Protein AF-A0A0F7ZW94-F1 (afdb_monomer_lite)

Foldseek 3Di:
DDPCDPVNVVVVVLVVVLVVVVVCCVVPPDPLQVVVPDDSDPDDPPVCVPPPVVVVVLVVCQSVVNDLFLVNCVVVVPPPRPQADPQRHGGHSCCQVVRPPNDPCVVPDDDDDVPDDPPDPDDPLDDQAPADDPLLLQLQLQLVSLVVVVVDPDLAAEREGQDPLSLVLLVPDPDPKPNVSSVSSVVSQVVSPHYHYYYDHPPPPPVVRVVSVVSSVVSNPDPDDPDNDHMPVSVVVVVVVVVQVVVQVVCVVPPDPLLVLLPAHDDPDDDPCVVPPDPVLSVLLVCLSVVCDLFLVNCVVVVPPPHDQAWPQRHGGHSLCLQVRPPADPVLHDDCPPHVSNSSSPCSHVVVVSVSSSCVVRVCCPPTGDIDDD

InterPro domains:
  IPR002156 Ribonuclease H domain [PS50879] (90-221)
  IPR012337 Ribonuclease H-like superfamily [SSF53098] (122-226)
  IPR036397 Ribonuclease H superfamily [G3DSA:3.30.420.10] (98-219)

Sequence (374 aa):
MNITTLAYLRRKAKADAASRFEAWWQAEMPDSYCALKLTTTTKCPKELVGVPRERLHHLLAARSRHGDFAQYHERFNYQDALLNCSCGRRKAPDHIFSCRKTDPDRSMGLSSSWWKRQTSLRRSALAVITHGEVYDGEIIGALEGLKEALKLPAERIHVCLDNTSAARAIMGDSGSSSQHEAMTFVALAREHGDTHVRWVPGHADIPGNDRADELAKAGATLPDPTMDITTLAYLRRKAKADAASRFEAWWQAEMPDSYRALKLTTTTKCPKELVGVPRERLHHLLAARSRHGDFAQYHERFNYQDALLNCSCGRRKAPDHIFSCRKTDPVRRVKLIPSAGQAINSAIGPKYETFLKLVEETNFFEKICPRRQA

Structure (mmCIF, N/CA/C/O backbone):
data_AF-A0A0F7ZW94-F1
#
_entry.id   AF-A0A0F7ZW94-F1
#
loop_
_atom_site.group_PDB
_atom_site.id
_atom_site.type_symbol
_atom_site.label_atom_id
_atom_site.label_alt_id
_atom_site.label_comp_id
_atom_site.label_asym_id
_atom_site.label_entity_id
_atom_site.label_seq_id
_atom_site.pdbx_PDB_ins_code
_atom_site.Cartn_x
_atom_site.Cartn_y
_atom_site.Cartn_z
_atom_site.occupancy
_atom_site.B_iso_or_equiv
_atom_site.auth_seq_id
_atom_site.auth_comp_id
_atom_site.auth_asym_id
_atom_site.auth_atom_id
_atom_site.pdbx_PDB_model_num
ATOM 1 N N . MET A 1 1 ? 8.700 20.684 -33.355 1.00 34.03 1 MET A N 1
ATOM 2 C CA . MET A 1 1 ? 7.823 19.733 -32.633 1.00 34.03 1 MET A CA 1
ATOM 3 C C . MET A 1 1 ? 7.574 20.277 -31.234 1.00 34.03 1 MET A C 1
ATOM 5 O O . MET A 1 1 ? 8.529 20.432 -30.485 1.00 34.03 1 MET A O 1
ATOM 9 N N . ASN A 1 2 ? 6.330 20.646 -30.915 1.00 33.41 2 ASN A N 1
ATOM 10 C CA . ASN A 1 2 ? 5.970 21.244 -29.626 1.00 33.41 2 ASN A CA 1
ATOM 11 C C . ASN A 1 2 ? 6.097 20.201 -28.510 1.00 33.41 2 ASN A C 1
ATOM 13 O O . ASN A 1 2 ? 5.287 19.282 -28.422 1.00 33.41 2 ASN A O 1
ATOM 17 N N . ILE A 1 3 ? 7.125 20.336 -27.668 1.00 33.12 3 ILE A N 1
ATOM 18 C CA . ILE A 1 3 ? 7.324 19.495 -26.485 1.00 33.12 3 ILE A CA 1
ATOM 19 C C . ILE A 1 3 ? 6.194 19.822 -25.501 1.00 33.12 3 ILE A C 1
ATOM 21 O O . ILE A 1 3 ? 6.268 20.780 -24.732 1.00 33.12 3 ILE A O 1
ATOM 25 N N . THR A 1 4 ? 5.110 19.048 -25.541 1.00 44.91 4 THR A N 1
ATOM 26 C CA . THR A 1 4 ? 4.019 19.158 -24.571 1.00 44.91 4 THR A CA 1
ATOM 27 C C . THR A 1 4 ? 4.532 18.746 -23.200 1.00 44.91 4 THR A C 1
ATOM 29 O O . THR A 1 4 ? 4.809 17.578 -22.933 1.00 44.91 4 THR A O 1
ATOM 32 N N . THR A 1 5 ? 4.693 19.736 -22.328 1.00 53.56 5 THR A N 1
ATOM 33 C CA . THR A 1 5 ? 5.212 19.554 -20.974 1.00 53.56 5 THR A CA 1
ATOM 34 C C . THR A 1 5 ? 4.299 18.655 -20.140 1.00 53.56 5 THR A C 1
ATOM 36 O O . THR A 1 5 ? 3.085 18.594 -20.333 1.00 53.56 5 THR A O 1
ATOM 39 N N . LEU A 1 6 ? 4.865 17.983 -19.138 1.00 41.25 6 LEU A N 1
ATOM 40 C CA . LEU A 1 6 ? 4.111 17.129 -18.211 1.00 41.25 6 LEU A CA 1
ATOM 41 C C . LEU A 1 6 ? 2.992 17.906 -17.482 1.00 41.25 6 LEU A C 1
ATOM 43 O O . LEU A 1 6 ? 1.952 17.349 -17.139 1.00 41.25 6 LEU A O 1
ATOM 47 N N . ALA A 1 7 ? 3.173 19.218 -17.310 1.00 44.97 7 ALA A N 1
ATOM 48 C CA . ALA A 1 7 ? 2.157 20.137 -16.805 1.00 44.97 7 ALA A CA 1
ATOM 49 C C . ALA A 1 7 ? 0.996 20.362 -17.794 1.00 44.97 7 ALA A C 1
ATOM 51 O O . ALA A 1 7 ? -0.141 20.554 -17.366 1.00 44.97 7 ALA A O 1
ATOM 52 N N . TYR A 1 8 ? 1.256 20.341 -19.104 1.00 54.91 8 TYR A N 1
ATOM 53 C CA . TYR A 1 8 ? 0.215 20.354 -20.133 1.00 54.91 8 TYR A CA 1
ATOM 54 C C . TYR A 1 8 ? -0.560 19.033 -20.139 1.00 54.91 8 TYR A C 1
ATOM 56 O O . TYR A 1 8 ? -1.783 19.062 -20.097 1.00 54.91 8 TYR A O 1
ATOM 64 N N . LEU A 1 9 ? 0.125 17.886 -20.074 1.00 44.31 9 LEU A N 1
ATOM 65 C CA . LEU A 1 9 ? -0.534 16.574 -20.027 1.00 44.31 9 LEU A CA 1
ATOM 66 C C . LEU A 1 9 ? -1.373 16.382 -18.757 1.00 44.31 9 LEU A C 1
ATOM 68 O O . LEU A 1 9 ? -2.487 15.882 -18.841 1.00 44.31 9 LEU A O 1
ATOM 72 N N . ARG A 1 10 ? -0.903 16.846 -17.591 1.00 47.22 10 ARG A N 1
ATOM 73 C CA . ARG A 1 10 ? -1.705 16.849 -16.352 1.00 47.22 10 ARG A CA 1
ATOM 74 C C . ARG A 1 10 ? -2.918 17.772 -16.444 1.00 47.22 10 ARG A C 1
ATOM 76 O O . ARG A 1 10 ? -3.987 17.405 -15.970 1.00 47.22 10 ARG A O 1
ATOM 83 N N . ARG A 1 11 ? -2.771 18.955 -17.054 1.00 57.91 11 ARG A N 1
ATOM 84 C CA . ARG A 1 11 ? -3.905 19.860 -17.305 1.00 57.91 11 ARG A CA 1
ATOM 85 C C . ARG A 1 11 ? -4.905 19.243 -18.276 1.00 57.91 11 ARG A C 1
ATOM 87 O O . ARG A 1 11 ? -6.095 19.313 -18.002 1.00 57.91 11 ARG A O 1
ATOM 94 N N . LYS A 1 12 ? -4.426 18.589 -19.336 1.00 55.81 12 LYS A N 1
ATOM 95 C CA . LYS A 1 12 ? -5.254 17.885 -20.315 1.00 55.81 12 LYS A CA 1
ATOM 96 C C . LYS A 1 12 ? -5.976 16.695 -19.687 1.00 55.81 12 LYS A C 1
ATOM 98 O O . LYS A 1 12 ? -7.182 16.631 -19.794 1.00 55.81 12 LYS A O 1
ATOM 103 N N . ALA A 1 13 ? -5.298 15.850 -18.912 1.00 51.66 13 ALA A N 1
ATOM 104 C CA . ALA A 1 13 ? -5.933 14.745 -18.189 1.00 51.66 13 ALA A CA 1
ATOM 105 C C . ALA A 1 13 ? -6.965 15.225 -17.152 1.00 51.66 13 ALA A C 1
ATOM 107 O O . ALA A 1 13 ? -8.002 14.595 -16.974 1.00 51.66 13 ALA A O 1
ATOM 108 N N . LYS A 1 14 ? -6.709 16.356 -16.476 1.00 53.72 14 LYS A N 1
ATOM 109 C CA . LYS A 1 14 ? -7.675 16.965 -15.551 1.00 53.72 14 LYS A CA 1
ATOM 110 C C . LYS A 1 14 ? -8.879 17.561 -16.290 1.00 53.72 14 LYS A C 1
ATOM 112 O O . LYS A 1 14 ? -9.989 17.460 -15.782 1.00 53.72 14 LYS A O 1
ATOM 117 N N . ALA A 1 15 ? -8.664 18.150 -17.467 1.00 59.03 15 ALA A N 1
ATOM 118 C CA . ALA A 1 15 ? -9.730 18.631 -18.341 1.00 59.03 15 ALA A CA 1
ATOM 119 C C . ALA A 1 15 ? -10.539 17.466 -18.937 1.00 59.03 15 ALA A C 1
ATOM 121 O O . ALA A 1 15 ? -11.757 17.499 -18.879 1.00 59.03 15 ALA A O 1
ATOM 122 N N . ASP A 1 16 ? -9.888 16.392 -19.384 1.00 60.62 16 ASP A N 1
ATOM 123 C CA . ASP A 1 16 ? -10.548 15.190 -19.903 1.00 60.62 16 ASP A CA 1
ATOM 124 C C . ASP A 1 16 ? -11.352 14.479 -18.804 1.00 60.62 16 ASP A C 1
ATOM 126 O O . ASP A 1 16 ? -12.471 14.039 -19.045 1.00 60.62 16 ASP A O 1
ATOM 130 N N . ALA A 1 17 ? -10.834 14.399 -17.572 1.00 52.97 17 ALA A N 1
ATOM 131 C CA . ALA A 1 17 ? -11.584 13.876 -16.429 1.00 52.97 17 ALA A CA 1
ATOM 132 C C . ALA A 1 17 ? -12.790 14.763 -16.078 1.00 52.97 17 ALA A C 1
ATOM 134 O O . ALA A 1 17 ? -13.856 14.237 -15.768 1.00 52.97 17 ALA A O 1
ATOM 135 N N . ALA A 1 18 ? -12.637 16.089 -16.170 1.00 53.19 18 ALA A N 1
ATOM 136 C CA . ALA A 1 18 ? -13.732 17.040 -16.000 1.00 53.19 18 ALA A CA 1
ATOM 137 C C . ALA A 1 18 ? -14.823 16.831 -17.056 1.00 53.19 18 ALA A C 1
ATOM 139 O O . ALA A 1 18 ? -15.986 16.688 -16.707 1.00 53.19 18 ALA A O 1
ATOM 140 N N . SER A 1 19 ? -14.443 16.741 -18.332 1.00 59.91 19 SER A N 1
ATOM 141 C CA . SER A 1 19 ? -15.367 16.534 -19.448 1.00 59.91 19 SER A CA 1
ATOM 142 C C . SER A 1 19 ? -16.028 15.156 -19.425 1.00 59.91 19 SER A C 1
ATOM 144 O O . SER A 1 19 ? -17.191 15.033 -19.790 1.00 59.91 19 SER A O 1
ATOM 146 N N . ARG A 1 20 ? -15.330 14.111 -18.964 1.00 59.34 20 ARG A N 1
ATOM 147 C CA . ARG A 1 20 ? -15.918 12.775 -18.774 1.00 59.34 20 ARG A CA 1
ATOM 148 C C . ARG A 1 20 ? -16.901 12.738 -17.612 1.00 59.34 20 ARG A C 1
ATOM 150 O O . ARG A 1 20 ? -17.933 12.090 -17.729 1.00 59.34 20 ARG A O 1
ATOM 157 N N . PHE A 1 21 ? -16.584 13.422 -16.513 1.00 52.59 21 PHE A N 1
ATOM 158 C CA . PHE A 1 21 ? -17.517 13.575 -15.404 1.00 52.59 21 PHE A CA 1
ATOM 159 C C . PHE A 1 21 ? -18.734 14.396 -15.826 1.00 52.59 21 PHE A C 1
ATOM 161 O O . PHE A 1 21 ? -19.838 13.990 -15.511 1.00 52.59 21 PHE A O 1
ATOM 168 N N . GLU A 1 22 ? -18.552 15.474 -16.594 1.00 57.94 22 GLU A N 1
ATOM 169 C CA . GLU A 1 22 ? -19.649 16.247 -17.187 1.00 57.94 22 GLU A CA 1
ATOM 170 C C . GLU A 1 22 ? -20.551 15.371 -18.052 1.00 57.94 22 GLU A C 1
ATOM 172 O O . GLU A 1 22 ? -21.756 15.339 -17.850 1.00 57.94 22 GLU A O 1
ATOM 177 N N . ALA A 1 23 ? -19.972 14.634 -19.002 1.00 62.66 23 ALA A N 1
ATOM 178 C CA . ALA A 1 23 ? -20.732 13.790 -19.913 1.00 62.66 23 ALA A CA 1
ATOM 179 C C . ALA A 1 23 ? -21.504 12.694 -19.163 1.00 62.66 23 ALA A C 1
ATOM 181 O O . ALA A 1 23 ? -22.661 12.440 -19.478 1.00 62.66 23 ALA A O 1
ATOM 182 N N . TRP A 1 24 ? -20.892 12.087 -18.140 1.00 66.31 24 TRP A N 1
ATOM 183 C CA . TRP A 1 24 ? -21.579 11.152 -17.248 1.00 66.31 24 TRP A CA 1
ATOM 184 C C . TRP A 1 24 ? -22.670 11.844 -16.420 1.00 66.31 24 TRP A C 1
ATOM 186 O O . TRP A 1 24 ? -23.775 11.329 -16.323 1.00 66.31 24 TRP A O 1
ATOM 196 N N . TRP A 1 25 ? -22.395 13.029 -15.874 1.00 54.28 25 TRP A N 1
ATOM 197 C CA . TRP A 1 25 ? -23.349 13.818 -15.094 1.00 54.28 25 TRP A CA 1
ATOM 198 C C . TRP A 1 25 ? -24.562 14.226 -15.936 1.00 54.28 25 TRP A C 1
ATOM 200 O O . TRP A 1 25 ? -25.677 14.185 -15.450 1.00 54.28 25 TRP A O 1
ATOM 210 N N . GLN A 1 26 ? -24.395 14.555 -17.214 1.00 62.44 26 GLN A N 1
ATOM 211 C CA . GLN A 1 26 ? -25.530 14.858 -18.094 1.00 62.44 26 GLN A CA 1
ATOM 212 C C . GLN A 1 26 ? -26.307 13.601 -18.529 1.00 62.44 26 GLN A C 1
ATOM 214 O O . GLN A 1 26 ? -27.492 13.703 -18.829 1.00 62.44 26 GLN A O 1
ATOM 219 N N . ALA A 1 27 ? -25.662 12.429 -18.573 1.00 62.62 27 ALA A N 1
ATOM 220 C CA . ALA A 1 27 ? -26.271 11.183 -19.053 1.00 62.62 27 ALA A CA 1
ATOM 221 C C . ALA A 1 27 ? -26.943 10.339 -17.952 1.00 62.62 27 ALA A C 1
ATOM 223 O O . ALA A 1 27 ? -27.956 9.702 -18.210 1.00 62.62 27 ALA A O 1
ATOM 224 N N . GLU A 1 28 ? -26.383 10.325 -16.740 1.00 56.00 28 GLU A N 1
ATOM 225 C CA . GLU A 1 28 ? -26.716 9.376 -15.660 1.00 56.00 28 GLU A CA 1
ATOM 226 C C . GLU A 1 28 ? -27.117 10.082 -14.349 1.00 56.00 28 GLU A C 1
ATOM 228 O O . GLU A 1 28 ? -27.180 9.458 -13.285 1.00 56.00 28 GLU A O 1
ATOM 233 N N . MET A 1 29 ? -27.345 11.403 -14.374 1.00 52.12 29 MET A N 1
ATOM 234 C CA . MET A 1 29 ? -27.724 12.146 -13.169 1.00 52.12 29 MET A CA 1
ATOM 235 C C . MET A 1 29 ? -29.088 11.679 -12.645 1.00 52.12 29 MET A C 1
ATOM 237 O O . MET A 1 29 ? -30.080 11.755 -13.368 1.00 52.12 29 MET A O 1
ATOM 241 N N . PRO A 1 30 ? -29.178 11.268 -11.364 1.00 54.78 30 PRO A N 1
ATOM 242 C CA . PRO A 1 30 ? -30.457 10.901 -10.774 1.00 54.78 30 PRO A CA 1
ATOM 243 C C . PRO A 1 30 ? -31.402 12.106 -10.721 1.00 54.78 30 PRO A C 1
ATOM 245 O O . PRO A 1 30 ? -30.986 13.194 -10.311 1.00 54.78 30 PRO A O 1
ATOM 248 N N . ASP A 1 31 ? -32.688 11.896 -11.014 1.00 56.28 31 ASP A N 1
ATOM 249 C CA . ASP A 1 31 ? -33.727 12.944 -11.035 1.00 56.28 31 ASP A CA 1
ATOM 250 C C . ASP A 1 31 ? -33.775 13.800 -9.757 1.00 56.28 31 ASP A C 1
ATOM 252 O O . ASP A 1 31 ? -34.135 14.980 -9.782 1.00 56.28 31 ASP A O 1
ATOM 256 N N . SER A 1 32 ? -33.350 13.237 -8.619 1.00 48.03 32 SER A N 1
ATOM 257 C CA . SER A 1 32 ? -33.236 13.943 -7.340 1.00 48.03 32 SER A CA 1
ATOM 258 C C . SER A 1 32 ? -32.269 15.134 -7.356 1.00 48.03 32 SER A C 1
ATOM 260 O O . SER A 1 32 ? -32.383 16.001 -6.490 1.00 48.03 32 SER A O 1
ATOM 262 N N . TYR A 1 33 ? -31.334 15.189 -8.308 1.00 47.16 33 TYR A N 1
ATOM 263 C CA . TYR A 1 33 ? -30.350 16.263 -8.463 1.00 47.16 33 TYR A CA 1
ATOM 264 C C . TYR A 1 33 ? -30.751 17.315 -9.510 1.00 47.16 33 TYR A C 1
ATOM 266 O O . TYR A 1 33 ? -30.275 18.450 -9.422 1.00 47.16 33 TYR A O 1
ATOM 274 N N . CYS A 1 34 ? -31.676 17.004 -10.428 1.00 56.38 34 CYS A N 1
ATOM 275 C CA . CYS A 1 34 ? -32.160 17.924 -11.469 1.00 56.38 34 CYS A CA 1
ATOM 276 C C . CYS A 1 34 ? -32.760 19.216 -10.886 1.00 56.38 34 CYS A C 1
ATOM 278 O O . CYS A 1 34 ? -32.528 20.314 -11.392 1.00 56.38 34 CYS A O 1
ATOM 280 N N . ALA A 1 35 ? -33.480 19.108 -9.765 1.00 54.25 35 ALA A N 1
ATOM 281 C CA . ALA A 1 35 ? -34.109 20.248 -9.095 1.00 54.25 35 ALA A CA 1
ATOM 282 C C . ALA A 1 35 ? -33.113 21.175 -8.365 1.00 54.25 35 ALA A C 1
ATOM 284 O O . ALA A 1 35 ? -33.464 22.303 -8.019 1.00 54.25 35 ALA A O 1
ATOM 285 N N . LEU A 1 36 ? -31.874 20.725 -8.127 1.00 54.25 36 LEU A N 1
ATOM 286 C CA . LEU A 1 36 ? -30.883 21.437 -7.310 1.00 54.25 36 LEU A CA 1
ATOM 287 C C . LEU A 1 36 ? -30.023 22.437 -8.104 1.00 54.25 36 LEU A C 1
ATOM 289 O O . LEU A 1 36 ? -29.177 23.098 -7.502 1.00 54.25 36 LEU A O 1
ATOM 293 N N . LYS A 1 37 ? -30.226 22.552 -9.429 1.00 59.28 37 LYS A N 1
ATOM 294 C CA . LYS A 1 37 ? -29.502 23.470 -10.342 1.00 59.28 37 LYS A CA 1
ATOM 295 C C . LYS A 1 37 ? -27.978 23.478 -10.119 1.00 59.28 37 LYS A C 1
ATOM 297 O O . LYS A 1 37 ? -27.336 24.526 -10.170 1.00 59.28 37 LYS A O 1
ATOM 302 N N . LEU A 1 38 ? -27.401 22.314 -9.816 1.00 55.38 38 LEU A N 1
ATOM 303 C CA . LEU A 1 38 ? -25.979 22.191 -9.510 1.00 55.38 38 LEU A CA 1
ATOM 304 C C . LEU A 1 38 ? -25.160 22.345 -10.791 1.00 55.38 38 LEU A C 1
ATOM 306 O O . LEU A 1 38 ? -25.423 21.671 -11.784 1.00 55.38 38 LEU A O 1
ATOM 310 N N . THR A 1 39 ? -24.150 23.213 -10.752 1.00 53.44 39 THR A N 1
ATOM 311 C CA . THR A 1 39 ? -23.165 23.322 -11.825 1.00 53.44 39 THR A CA 1
ATOM 312 C C . THR A 1 39 ? -22.013 22.359 -11.573 1.00 53.44 39 THR A C 1
ATOM 314 O O . THR A 1 39 ? -21.539 22.154 -10.454 1.00 53.44 39 THR A O 1
ATOM 317 N N . THR A 1 40 ? -21.533 21.772 -12.649 1.00 51.59 40 THR A N 1
ATOM 318 C CA . THR A 1 40 ? -20.434 20.813 -12.733 1.00 51.59 40 THR A CA 1
ATOM 319 C C . THR A 1 40 ? -19.072 21.508 -12.679 1.00 51.59 40 THR A C 1
ATOM 321 O O . THR A 1 40 ? -18.218 21.428 -13.560 1.00 51.59 40 THR A O 1
ATOM 324 N N . THR A 1 41 ? -18.832 22.250 -11.603 1.00 51.28 41 THR A N 1
ATOM 325 C CA . THR A 1 41 ? -17.512 22.837 -11.360 1.00 51.28 41 THR A CA 1
ATOM 326 C C . THR A 1 41 ? -16.542 21.782 -10.820 1.00 51.28 41 THR A C 1
ATOM 328 O O . THR A 1 41 ? -16.798 21.128 -9.813 1.00 51.28 41 THR A O 1
ATOM 331 N N . THR A 1 42 ? -15.364 21.663 -11.443 1.00 49.00 42 THR A N 1
ATOM 332 C CA . THR A 1 42 ? -14.262 20.798 -10.967 1.00 49.00 42 THR A CA 1
ATOM 333 C C . THR A 1 42 ? -13.380 21.434 -9.896 1.00 49.00 42 THR A C 1
ATOM 335 O O . THR A 1 42 ? -12.429 20.817 -9.405 1.00 49.00 42 THR A O 1
ATOM 338 N N . LYS A 1 43 ? -13.663 22.685 -9.531 1.00 50.25 43 LYS A N 1
ATOM 339 C CA . LYS A 1 43 ? -13.069 23.350 -8.373 1.00 50.25 43 LYS A CA 1
ATOM 340 C C . LYS A 1 43 ? -14.075 23.320 -7.231 1.00 50.25 43 LYS A C 1
ATOM 342 O O . LYS A 1 43 ? -15.268 23.499 -7.470 1.00 50.25 43 LYS A O 1
ATOM 347 N N . CYS A 1 44 ? -13.578 23.122 -6.007 1.00 47.78 44 CYS A N 1
ATOM 348 C CA . CYS A 1 44 ? -14.393 23.270 -4.805 1.00 47.78 44 CYS A CA 1
ATOM 349 C C . CYS A 1 44 ? -15.085 24.646 -4.863 1.00 47.78 44 CYS A C 1
ATOM 351 O O . CYS A 1 44 ? -14.369 25.648 -4.996 1.00 47.78 44 CYS A O 1
ATOM 353 N N . PRO A 1 45 ? -16.429 24.701 -4.850 1.00 56.66 45 PRO A N 1
ATOM 354 C CA . PRO A 1 45 ? -17.168 25.955 -4.825 1.00 56.66 45 PRO A CA 1
ATOM 355 C C . PRO A 1 45 ? -16.659 26.828 -3.676 1.00 56.66 45 PRO A C 1
ATOM 357 O O . PRO A 1 45 ? -16.409 26.323 -2.577 1.00 56.66 45 PRO A O 1
ATOM 360 N N . LYS A 1 46 ? -16.459 28.126 -3.925 1.00 59.22 46 LYS A N 1
ATOM 361 C CA . LYS A 1 46 ? -15.901 29.044 -2.916 1.00 59.22 46 LYS A CA 1
ATOM 362 C C . LYS A 1 46 ? -16.782 29.105 -1.666 1.00 59.22 46 LYS A C 1
ATOM 364 O O . LYS A 1 46 ? -16.277 29.306 -0.572 1.00 59.22 46 LYS A O 1
ATOM 369 N N . GLU A 1 47 ? -18.070 28.849 -1.837 1.00 58.41 47 GLU A N 1
ATOM 370 C CA . GLU A 1 47 ? -19.116 28.804 -0.822 1.00 58.41 47 GLU A CA 1
ATOM 371 C C . GLU A 1 47 ? -18.942 27.642 0.173 1.00 58.41 47 GLU A C 1
ATOM 373 O O . GLU A 1 47 ? -19.5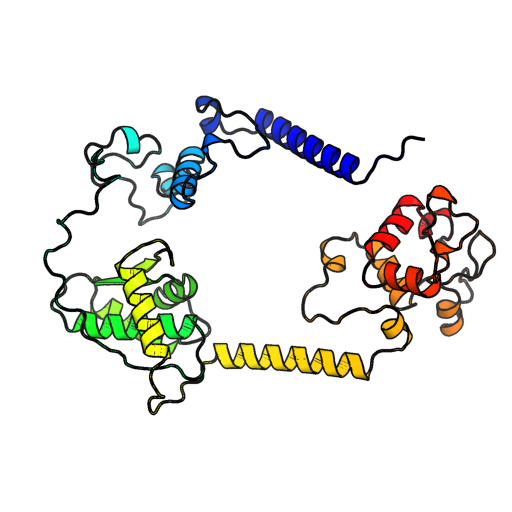23 27.666 1.253 1.00 58.41 47 GLU A O 1
ATOM 378 N N . LEU A 1 48 ? -18.149 26.620 -0.175 1.00 53.09 48 LEU A N 1
ATOM 379 C CA . LEU A 1 48 ? -17.838 25.478 0.694 1.00 53.09 48 LEU A CA 1
ATOM 380 C C . LEU A 1 48 ? -16.465 25.608 1.373 1.00 53.09 48 LEU A C 1
ATOM 382 O O . LEU A 1 48 ? -16.125 24.803 2.242 1.00 53.09 48 LEU A O 1
ATOM 386 N N . VAL A 1 49 ? -15.668 26.613 0.998 1.00 53.66 49 VAL A N 1
ATOM 387 C CA . VAL A 1 49 ? -14.360 26.880 1.605 1.00 53.66 49 VAL A CA 1
ATOM 388 C C . VAL A 1 49 ? -14.581 27.534 2.970 1.00 53.66 49 VAL A C 1
ATOM 390 O O . VAL A 1 49 ? -15.110 28.635 3.054 1.00 53.66 49 VAL A O 1
ATOM 393 N N . GLY A 1 50 ? -14.182 26.846 4.044 1.00 58.50 50 GLY A N 1
ATOM 394 C CA . GLY A 1 50 ? -14.368 27.309 5.428 1.00 58.50 50 GLY A CA 1
ATOM 395 C C . GLY A 1 50 ? -15.614 26.757 6.127 1.00 58.50 50 GLY A C 1
ATOM 396 O O . GLY A 1 50 ? -15.805 27.012 7.312 1.00 58.50 50 GLY A O 1
ATOM 397 N N . VAL A 1 51 ? -16.437 25.957 5.440 1.00 52.34 51 VAL A N 1
ATOM 398 C CA . VAL A 1 51 ? -17.542 25.230 6.079 1.00 52.34 51 VAL A CA 1
ATOM 399 C C . VAL A 1 51 ? -16.967 24.053 6.882 1.00 52.34 51 VAL A C 1
ATOM 401 O O . VAL A 1 51 ? -16.255 23.227 6.301 1.00 52.34 51 VAL A O 1
ATOM 404 N N . PRO A 1 52 ? -17.270 23.930 8.192 1.00 58.22 52 PRO A N 1
ATOM 405 C CA . PRO A 1 52 ? -16.839 22.791 8.994 1.00 58.22 52 PRO A CA 1
ATOM 406 C C . PRO A 1 52 ? -17.250 21.466 8.351 1.00 58.22 52 PRO A C 1
ATOM 408 O O . PRO A 1 52 ? -18.358 21.326 7.823 1.00 58.22 52 PRO A O 1
ATOM 411 N N . ARG A 1 53 ? -16.358 20.474 8.409 1.00 49.25 53 ARG A N 1
ATOM 412 C CA . ARG A 1 53 ? -16.525 19.184 7.721 1.00 49.25 53 ARG A CA 1
ATOM 413 C C . ARG A 1 53 ? -17.818 18.456 8.115 1.00 49.25 53 ARG A C 1
ATOM 415 O O . ARG A 1 53 ? -18.410 17.783 7.277 1.00 49.25 53 ARG A O 1
ATOM 422 N N . GLU A 1 54 ? -18.281 18.648 9.346 1.00 50.34 54 GLU A N 1
ATOM 423 C CA . GLU A 1 54 ? -19.565 18.152 9.854 1.00 50.34 54 GLU A CA 1
ATOM 424 C C . GLU A 1 54 ? -20.763 18.709 9.062 1.00 50.34 54 GLU A C 1
ATOM 426 O O . GLU A 1 54 ? -21.608 17.961 8.571 1.00 50.34 54 GLU A O 1
ATOM 431 N N . ARG A 1 55 ? -20.799 20.026 8.824 1.00 56.00 55 ARG A N 1
ATOM 432 C CA . ARG A 1 55 ? -21.861 20.674 8.037 1.00 56.00 55 ARG A CA 1
ATOM 433 C C . ARG A 1 55 ? -21.803 20.268 6.565 1.00 56.00 55 ARG A C 1
ATOM 435 O O . ARG A 1 55 ? -22.843 20.106 5.928 1.00 56.00 55 ARG A O 1
ATOM 442 N N . LEU A 1 56 ? -20.596 20.042 6.039 1.00 56.62 56 LEU A N 1
ATOM 443 C CA . LEU A 1 56 ? -20.399 19.511 4.689 1.00 56.62 56 LEU A CA 1
ATOM 444 C C . LEU A 1 56 ? -20.971 18.090 4.557 1.00 56.62 56 LEU A C 1
ATOM 446 O O . LEU A 1 56 ? -21.618 17.779 3.559 1.00 56.62 56 LEU A O 1
ATOM 450 N N . HIS A 1 57 ? -20.775 17.246 5.572 1.00 54.56 57 HIS A N 1
ATOM 451 C CA . HIS A 1 57 ? -21.323 15.893 5.612 1.00 54.56 57 HIS A CA 1
ATOM 452 C C . HIS A 1 57 ? -22.859 15.900 5.606 1.00 54.56 57 HIS A C 1
ATOM 454 O O . HIS A 1 57 ? -23.462 15.204 4.790 1.00 54.56 57 HIS A O 1
ATOM 460 N N . HIS A 1 58 ? -23.501 16.746 6.419 1.00 61.12 58 HIS A N 1
ATOM 461 C CA . HIS A 1 58 ? -24.963 16.883 6.412 1.00 61.12 58 HIS A CA 1
ATOM 462 C C . HIS A 1 58 ? -25.512 17.416 5.083 1.00 61.12 58 HIS A C 1
ATOM 464 O O . HIS A 1 58 ? -26.534 16.929 4.598 1.00 61.12 58 HIS A O 1
ATOM 470 N N . LEU A 1 59 ? -24.816 18.367 4.451 1.00 62.16 59 LEU A N 1
ATOM 471 C CA . LEU A 1 59 ? -25.187 18.885 3.134 1.00 62.16 59 LEU A CA 1
ATOM 472 C C . LEU A 1 59 ? -25.092 17.802 2.048 1.00 62.16 59 LEU A C 1
ATOM 474 O O . LEU A 1 59 ? -25.987 17.680 1.212 1.00 62.16 59 LEU A O 1
ATOM 478 N N . LEU A 1 60 ? -24.020 17.006 2.058 1.00 59.31 60 LEU A N 1
ATOM 479 C CA . LEU A 1 60 ? -23.834 15.897 1.120 1.00 59.31 60 LEU A CA 1
ATOM 480 C C . LEU A 1 60 ? -24.873 14.797 1.338 1.00 59.31 60 LEU A C 1
ATOM 482 O O . LEU A 1 60 ? -25.443 14.303 0.364 1.00 59.31 60 LEU A O 1
ATOM 486 N N . ALA A 1 61 ? -25.172 14.465 2.593 1.00 59.66 61 ALA A N 1
ATOM 487 C CA . ALA A 1 61 ? -26.220 13.518 2.951 1.00 59.66 61 ALA A CA 1
ATOM 488 C C . ALA A 1 61 ? -27.592 13.981 2.434 1.00 59.66 61 ALA A C 1
ATOM 490 O O . ALA A 1 61 ? -28.303 13.226 1.773 1.00 59.66 61 ALA A O 1
ATOM 491 N N . ALA A 1 62 ? -27.944 15.252 2.655 1.00 62.50 62 ALA A N 1
ATOM 492 C CA . ALA A 1 62 ? -29.204 15.830 2.186 1.00 62.50 62 ALA A CA 1
ATOM 493 C C . ALA A 1 62 ? -29.319 15.834 0.651 1.00 62.50 62 ALA A C 1
ATOM 495 O O . ALA A 1 62 ? -30.373 15.500 0.111 1.00 62.50 62 ALA A O 1
ATOM 496 N N . ARG A 1 63 ? -28.231 16.164 -0.061 1.00 59.47 63 ARG A N 1
ATOM 497 C CA . ARG A 1 63 ? -28.194 16.183 -1.536 1.00 59.47 63 ARG A CA 1
ATOM 498 C C . ARG A 1 63 ? -28.280 14.792 -2.147 1.00 59.47 63 ARG A C 1
ATOM 500 O O . ARG A 1 63 ? -28.978 14.602 -3.135 1.00 59.47 63 ARG A O 1
ATOM 507 N N . SER A 1 64 ? -27.583 13.834 -1.548 1.00 55.28 64 SER A N 1
ATOM 508 C CA . SER A 1 64 ? -27.589 12.447 -2.012 1.00 55.28 64 SER A CA 1
ATOM 509 C C . SER A 1 64 ? -28.801 11.657 -1.563 1.00 55.28 64 SER A C 1
ATOM 511 O O . SER A 1 64 ? -29.059 10.602 -2.128 1.00 55.28 64 SER A O 1
ATOM 513 N N . ARG A 1 65 ? -29.557 12.164 -0.581 1.00 54.06 65 ARG A N 1
ATOM 514 C CA . ARG A 1 65 ? -30.590 11.413 0.144 1.00 54.06 65 ARG A CA 1
ATOM 515 C C . ARG A 1 65 ? -30.037 10.136 0.788 1.00 54.06 65 ARG A C 1
ATOM 517 O O . ARG A 1 65 ? -30.793 9.208 1.054 1.00 54.06 65 ARG A O 1
ATOM 524 N N . HIS A 1 66 ? -28.727 10.088 1.031 1.00 51.47 66 HIS A N 1
ATOM 525 C CA . HIS A 1 66 ? -28.045 9.011 1.740 1.00 51.47 66 HIS A CA 1
ATOM 526 C C . HIS A 1 66 ? -27.683 9.512 3.138 1.00 51.47 66 HIS A C 1
ATOM 528 O O . HIS A 1 66 ? -27.085 10.575 3.275 1.00 51.47 66 HIS A O 1
ATOM 534 N N . GLY A 1 67 ? -28.059 8.777 4.182 1.00 62.31 67 GLY A N 1
ATOM 535 C CA . GLY A 1 67 ? -27.881 9.204 5.572 1.00 62.31 67 GLY A CA 1
ATOM 536 C C . GLY A 1 67 ? -29.120 8.912 6.411 1.00 62.31 67 GLY A C 1
ATOM 537 O O . GLY A 1 67 ? -29.918 8.052 6.053 1.00 62.31 67 GLY A O 1
ATOM 538 N N . ASP A 1 68 ? -29.297 9.636 7.517 1.00 63.66 68 ASP A N 1
ATOM 539 C CA . ASP A 1 68 ? -30.418 9.434 8.446 1.00 63.66 68 ASP A CA 1
ATOM 540 C C . ASP A 1 68 ? -31.748 10.025 7.924 1.00 63.66 68 ASP A C 1
ATOM 542 O O . ASP A 1 68 ? -32.365 10.897 8.537 1.00 63.66 68 ASP A O 1
ATOM 546 N N . PHE A 1 69 ? -32.179 9.564 6.749 1.00 73.31 69 PHE A N 1
ATOM 547 C CA . PHE A 1 69 ? -33.453 9.905 6.119 1.00 73.31 69 PHE A CA 1
ATOM 548 C C . PHE A 1 69 ? -34.319 8.659 5.979 1.00 73.31 69 PHE A C 1
ATOM 550 O O . PHE A 1 69 ? -33.819 7.571 5.695 1.00 73.31 69 PHE A O 1
ATOM 557 N N . ALA A 1 70 ? -35.635 8.825 6.105 1.00 71.06 70 ALA A N 1
ATOM 558 C CA . ALA A 1 70 ? -36.577 7.709 6.060 1.00 71.06 70 ALA A CA 1
ATOM 559 C C . ALA A 1 70 ? -36.465 6.897 4.759 1.00 71.06 70 ALA A C 1
ATOM 561 O O . ALA A 1 70 ? -36.402 5.675 4.794 1.00 71.06 70 ALA A O 1
ATOM 562 N N . GLN A 1 71 ? -36.346 7.585 3.616 1.00 68.81 71 GLN A N 1
ATOM 563 C CA . GLN A 1 71 ? -36.216 6.948 2.299 1.00 68.81 71 GLN A CA 1
ATOM 564 C C . GLN A 1 71 ? -34.958 6.080 2.173 1.00 68.81 71 GLN A C 1
ATOM 566 O O . GLN A 1 71 ? -34.988 5.058 1.493 1.00 68.81 71 GLN A O 1
ATOM 571 N N . TYR A 1 72 ? -33.854 6.478 2.811 1.00 67.81 72 TYR A N 1
ATOM 572 C CA . TYR A 1 72 ? -32.624 5.691 2.799 1.00 67.81 72 TYR A CA 1
ATOM 573 C C . TYR A 1 72 ? -32.808 4.420 3.624 1.00 67.81 72 TYR A C 1
ATOM 575 O O . TYR A 1 72 ? -32.533 3.322 3.146 1.00 67.81 72 TYR A O 1
ATOM 583 N N . HIS A 1 73 ? -33.336 4.560 4.839 1.00 71.50 73 HIS A N 1
ATOM 584 C CA . HIS A 1 73 ? -33.491 3.424 5.737 1.00 71.50 73 HIS A CA 1
ATOM 585 C C . HIS A 1 73 ? -34.494 2.382 5.245 1.00 71.50 73 HIS A C 1
ATOM 587 O O . HIS A 1 73 ? -34.248 1.188 5.383 1.00 71.50 73 HIS A O 1
ATOM 593 N N . GLU A 1 74 ? -35.572 2.820 4.599 1.00 74.44 74 GLU A N 1
ATOM 594 C CA . GLU A 1 74 ? -36.547 1.933 3.958 1.00 74.44 74 GLU A CA 1
ATOM 595 C C . GLU A 1 74 ? -35.954 1.202 2.749 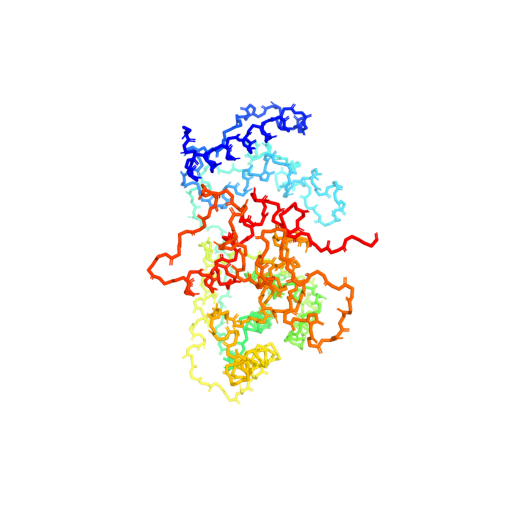1.00 74.44 74 GLU A C 1
ATOM 597 O O . GLU A 1 74 ? -36.171 0.004 2.586 1.00 74.44 74 GLU A O 1
ATOM 602 N N . ARG A 1 75 ? -35.149 1.888 1.923 1.00 67.94 75 ARG A N 1
ATOM 603 C CA . ARG A 1 75 ? -34.487 1.279 0.757 1.00 67.94 75 ARG A CA 1
ATOM 604 C C . ARG A 1 75 ? -33.545 0.138 1.149 1.00 67.94 75 ARG A C 1
ATOM 606 O O . ARG A 1 75 ? -33.404 -0.815 0.387 1.00 67.94 75 ARG A O 1
ATOM 613 N N . PHE A 1 76 ? -32.894 0.250 2.304 1.00 65.38 76 PHE A N 1
ATOM 614 C CA . PHE A 1 76 ? -31.944 -0.740 2.820 1.00 65.38 76 PHE A CA 1
ATOM 615 C C . PHE A 1 76 ? -32.524 -1.623 3.940 1.00 65.38 76 PHE A C 1
ATOM 617 O O . PHE A 1 76 ? -31.801 -2.444 4.497 1.00 65.38 76 PHE A O 1
ATOM 624 N N . ASN A 1 77 ? -33.827 -1.497 4.217 1.00 67.50 77 ASN A N 1
ATOM 625 C CA . ASN A 1 77 ? -34.593 -2.311 5.162 1.00 67.50 77 ASN A CA 1
ATOM 626 C C . ASN A 1 77 ? -34.010 -2.371 6.592 1.00 67.50 77 ASN A C 1
ATOM 628 O O . ASN A 1 77 ? -33.913 -3.442 7.193 1.00 67.50 77 ASN A O 1
ATOM 632 N N . TYR A 1 78 ? -33.613 -1.223 7.150 1.00 60.09 78 TYR A N 1
ATOM 633 C CA . TYR A 1 78 ? -33.162 -1.147 8.545 1.00 60.09 78 TYR A CA 1
ATOM 634 C C . TYR A 1 78 ? -34.356 -1.152 9.511 1.00 60.09 78 TYR A C 1
ATOM 636 O O . TYR A 1 78 ? -35.148 -0.211 9.520 1.00 60.09 78 TYR A O 1
ATOM 644 N N . GLN A 1 79 ? -34.467 -2.196 10.340 1.00 58.12 79 GLN A N 1
ATOM 645 C CA . GLN A 1 79 ? -35.636 -2.417 11.206 1.00 58.12 79 GLN A CA 1
ATOM 646 C C . GLN A 1 79 ? -35.750 -1.430 12.381 1.00 58.12 79 GLN A C 1
ATOM 648 O O . GLN A 1 79 ? -36.861 -1.088 12.774 1.00 58.12 79 GLN A O 1
ATOM 653 N N . ASP A 1 80 ? -34.625 -0.892 12.863 1.00 69.56 80 ASP A N 1
ATOM 654 C CA . ASP A 1 80 ? -34.584 -0.001 14.038 1.00 69.56 80 ASP A CA 1
ATOM 655 C C . ASP A 1 80 ? -34.458 1.488 13.673 1.00 69.56 80 ASP A C 1
ATOM 657 O O . ASP A 1 80 ? -34.187 2.352 14.514 1.00 69.56 80 ASP A O 1
ATOM 661 N N . ALA A 1 81 ? -34.608 1.820 12.391 1.00 67.44 81 ALA A N 1
ATOM 662 C CA . ALA A 1 81 ? -34.413 3.179 11.924 1.00 67.44 81 ALA A CA 1
ATOM 663 C C . ALA A 1 81 ? -35.571 4.098 12.332 1.00 67.44 81 ALA A C 1
ATOM 665 O O . ALA A 1 81 ? -36.736 3.881 11.997 1.00 67.44 81 ALA A O 1
ATOM 666 N N . LEU A 1 82 ? -35.240 5.214 12.984 1.00 72.69 82 LEU A N 1
ATOM 667 C CA . LEU A 1 82 ? -36.209 6.266 13.279 1.00 72.69 82 LEU A CA 1
ATOM 668 C C . LEU A 1 82 ? -36.557 7.031 11.997 1.00 72.69 82 LEU A C 1
ATOM 670 O O . 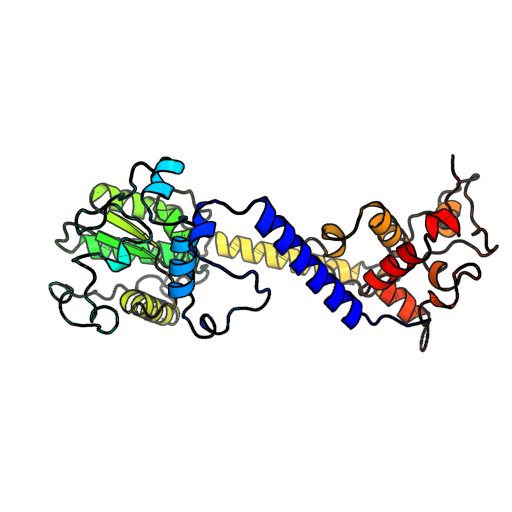LEU A 1 82 ? -35.875 7.988 11.628 1.00 72.69 82 LEU A O 1
ATOM 674 N N . LEU A 1 83 ? -37.645 6.626 11.342 1.00 74.06 83 LEU A N 1
ATOM 675 C CA . LEU A 1 83 ? -38.128 7.224 10.089 1.00 74.06 83 LEU A CA 1
ATOM 676 C C . LEU A 1 83 ? -38.725 8.628 10.283 1.00 74.06 83 LEU A C 1
ATOM 678 O O . LEU A 1 83 ? -38.816 9.413 9.338 1.00 74.06 83 LEU A O 1
ATOM 682 N N . ASN A 1 84 ? -39.099 8.978 11.514 1.00 77.25 84 ASN A N 1
ATOM 683 C CA . ASN A 1 84 ? -39.721 10.254 11.851 1.00 77.25 84 ASN A CA 1
ATOM 684 C C . ASN A 1 8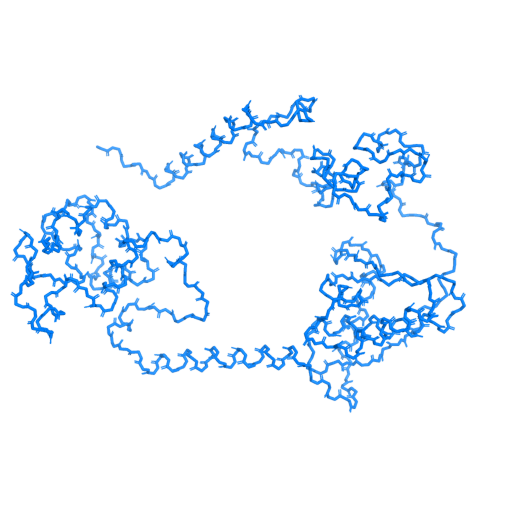4 ? -38.818 11.092 12.763 1.00 77.25 84 ASN A C 1
ATOM 686 O O . ASN A 1 84 ? -38.106 10.583 13.628 1.00 77.25 84 ASN A O 1
ATOM 690 N N . CYS A 1 85 ? -38.840 12.405 12.557 1.00 71.69 85 CYS A N 1
ATOM 691 C CA . CYS A 1 85 ? -38.267 13.381 13.469 1.00 71.69 85 CYS A CA 1
ATOM 692 C C . CYS A 1 85 ? -39.121 13.462 14.745 1.00 71.69 85 CYS A C 1
ATOM 694 O O . CYS A 1 85 ? -40.319 13.185 14.729 1.00 71.69 85 CYS A O 1
ATOM 696 N N . SER A 1 86 ? -38.535 13.933 15.845 1.00 72.88 86 SER A N 1
ATOM 697 C CA . SER A 1 86 ? -39.228 14.173 17.121 1.00 72.88 86 SER A CA 1
ATOM 698 C C . SER A 1 86 ? -40.347 15.224 17.047 1.00 72.88 86 SER A C 1
ATOM 700 O O . SER A 1 86 ? -41.130 15.367 17.984 1.00 72.88 86 SER A O 1
ATOM 702 N N . CYS A 1 87 ? -40.450 15.967 15.942 1.00 70.50 87 CYS A N 1
ATOM 703 C CA . CYS A 1 87 ? -41.600 16.820 15.644 1.00 70.50 87 CYS A CA 1
ATOM 704 C C . CYS A 1 87 ? -42.803 16.053 15.050 1.00 70.50 87 CYS A C 1
ATOM 706 O O . CYS A 1 87 ? -43.816 16.673 14.736 1.00 70.50 87 CYS A O 1
ATOM 708 N N . GLY A 1 88 ? -42.677 14.737 14.846 1.00 73.44 88 GLY A N 1
ATOM 709 C CA . GLY A 1 88 ? -43.698 13.861 14.269 1.00 73.44 88 GLY A CA 1
ATOM 710 C C . GLY A 1 88 ? -43.715 13.807 12.738 1.00 73.44 88 GLY A C 1
ATOM 711 O O . GLY A 1 88 ? -44.433 12.988 12.175 1.00 73.44 88 GLY A O 1
ATOM 712 N N . ARG A 1 89 ? -42.929 14.639 12.039 1.00 74.56 89 ARG A N 1
ATOM 713 C CA . ARG A 1 89 ? -42.814 14.584 10.571 1.00 74.56 89 ARG A CA 1
ATOM 714 C C . ARG A 1 89 ? -41.727 13.616 10.126 1.00 74.56 89 ARG A C 1
ATOM 716 O O . ARG A 1 89 ? -40.705 13.463 10.793 1.00 74.56 89 ARG A O 1
ATOM 723 N N . ARG A 1 90 ? -41.928 13.017 8.956 1.00 77.94 90 ARG A N 1
ATOM 724 C CA . ARG A 1 90 ? -40.978 12.100 8.322 1.00 77.94 90 ARG A CA 1
ATOM 725 C C . ARG A 1 90 ? -39.629 12.776 8.066 1.00 77.94 90 ARG A C 1
ATOM 727 O O . ARG A 1 90 ? -39.586 13.926 7.628 1.00 77.94 90 ARG A O 1
ATOM 734 N N . LYS A 1 91 ? -38.528 12.066 8.332 1.00 72.75 91 LYS A N 1
ATOM 735 C CA . LYS A 1 91 ? -37.169 12.561 8.080 1.00 72.75 91 LYS A CA 1
ATOM 736 C C . LYS A 1 91 ? -36.920 12.639 6.577 1.00 72.75 91 LYS A C 1
ATOM 738 O O . LYS A 1 91 ? -36.654 11.624 5.930 1.00 72.75 91 LYS A O 1
ATOM 743 N N . ALA A 1 92 ? -36.995 13.851 6.044 1.00 70.06 92 ALA A N 1
ATOM 744 C CA . ALA A 1 92 ? -36.698 14.174 4.657 1.00 70.06 92 ALA A CA 1
ATOM 745 C C . ALA A 1 92 ? -35.644 15.298 4.586 1.00 70.06 92 ALA A C 1
ATOM 747 O O . ALA A 1 92 ? -35.522 16.068 5.541 1.00 70.06 92 ALA A O 1
ATOM 748 N N . PRO A 1 93 ? -34.865 15.410 3.497 1.00 63.25 93 PRO A N 1
ATOM 749 C CA . PRO A 1 93 ? -33.826 16.438 3.365 1.00 63.25 93 PRO A CA 1
ATOM 750 C C . PRO A 1 93 ? -34.326 17.879 3.548 1.00 63.25 93 PRO A C 1
ATOM 752 O O . PRO A 1 93 ? -33.615 18.725 4.077 1.00 63.25 93 PRO A O 1
ATOM 755 N N . ASP A 1 94 ? -35.563 18.151 3.143 1.00 64.50 94 ASP A N 1
ATOM 756 C CA . ASP A 1 94 ? -36.250 19.440 3.253 1.00 64.50 94 ASP A CA 1
ATOM 757 C C . ASP A 1 94 ? -36.853 19.693 4.646 1.00 64.50 94 ASP A C 1
ATOM 759 O O . ASP A 1 94 ? -37.193 20.826 4.998 1.00 64.50 94 ASP A O 1
ATOM 763 N N . HIS A 1 95 ? -36.950 18.650 5.475 1.00 69.19 95 HIS A N 1
ATOM 764 C CA . HIS A 1 95 ? -37.574 18.732 6.787 1.00 69.19 95 HIS A CA 1
ATOM 765 C C . HIS A 1 95 ? -36.879 19.747 7.707 1.00 69.19 95 HIS A C 1
ATOM 767 O O . HIS A 1 95 ? -37.554 20.436 8.472 1.00 69.19 95 HIS A O 1
ATOM 773 N N . ILE A 1 96 ? -35.553 19.891 7.599 1.00 63.31 96 ILE A N 1
ATOM 774 C CA . ILE A 1 96 ? -34.756 20.820 8.415 1.00 63.31 96 ILE A CA 1
ATOM 775 C C . ILE A 1 96 ? -35.203 22.284 8.270 1.00 63.31 96 ILE A C 1
ATOM 777 O O . ILE A 1 96 ? -35.111 23.040 9.228 1.00 63.31 96 ILE A O 1
ATOM 781 N N . PHE A 1 97 ? -35.746 22.675 7.113 1.00 58.06 97 PHE A N 1
ATOM 782 C CA . PHE A 1 97 ? -36.188 24.051 6.850 1.00 58.06 97 PHE A CA 1
ATOM 783 C C . PHE A 1 97 ? -37.594 24.352 7.383 1.00 58.06 97 PHE A C 1
ATOM 785 O O . PHE A 1 97 ? -38.003 25.507 7.430 1.00 58.06 97 PHE A O 1
ATOM 792 N N . SER A 1 98 ? -38.360 23.321 7.751 1.00 58.12 98 SER A N 1
ATOM 793 C CA . SER A 1 98 ? -39.777 23.441 8.125 1.00 58.12 98 SER A CA 1
ATOM 794 C C . SER A 1 98 ? -40.115 22.764 9.455 1.00 58.12 98 SER A C 1
ATOM 796 O O . SER A 1 98 ? -41.291 22.631 9.820 1.00 58.12 98 SER A O 1
ATOM 798 N N . CYS A 1 99 ? -39.100 22.299 10.185 1.00 63.62 99 CYS A N 1
ATOM 799 C CA . CYS A 1 99 ? -39.286 21.613 11.447 1.00 63.62 99 CYS A CA 1
ATOM 800 C C . CYS A 1 99 ? -39.683 22.615 12.539 1.00 63.62 99 CYS A C 1
ATOM 802 O O . CYS A 1 99 ? -38.971 23.555 12.859 1.00 63.62 99 CYS A O 1
ATOM 804 N N . ARG A 1 100 ? -40.824 22.388 13.193 1.00 59.38 100 ARG A N 1
ATOM 805 C CA . ARG A 1 100 ? -41.275 23.241 14.313 1.00 59.38 100 ARG A CA 1
ATOM 806 C C . ARG A 1 100 ? -40.434 23.071 15.587 1.00 59.38 100 ARG A C 1
ATOM 808 O O . ARG A 1 100 ? -40.694 23.730 16.583 1.00 59.38 100 ARG A O 1
ATOM 815 N N . LYS A 1 101 ? -39.478 22.137 15.571 1.00 64.06 101 LYS A N 1
ATOM 816 C CA . LYS A 1 101 ? -38.531 21.857 16.658 1.00 64.06 101 LYS A CA 1
ATOM 817 C C . LYS A 1 101 ? -37.100 22.302 16.312 1.00 64.06 101 LYS A C 1
ATOM 819 O O . LYS A 1 101 ? -36.229 22.160 17.167 1.00 64.06 101 LYS A O 1
ATOM 824 N N . THR A 1 102 ? -36.845 22.818 15.101 1.00 51.25 102 THR A N 1
ATOM 825 C CA . THR A 1 102 ? -35.597 23.534 14.791 1.00 51.25 102 THR A CA 1
ATOM 826 C C . THR A 1 102 ? -35.749 24.974 15.255 1.00 51.25 102 THR A C 1
ATOM 828 O O . THR A 1 102 ? -36.510 25.743 14.679 1.00 51.25 102 THR A O 1
ATOM 831 N N . ASP A 1 103 ? -35.068 25.298 16.344 1.00 40.66 103 ASP A N 1
ATOM 832 C CA . ASP A 1 103 ? -35.021 26.631 16.936 1.00 40.66 103 ASP A CA 1
ATOM 833 C C . ASP A 1 103 ? -33.917 27.448 16.224 1.00 40.66 103 ASP A C 1
ATOM 835 O O . ASP A 1 103 ? -32.778 26.966 16.184 1.00 40.66 103 ASP A O 1
ATOM 839 N N . PRO A 1 104 ? -34.217 28.619 15.618 1.00 37.75 104 PRO A N 1
ATOM 840 C CA . PRO A 1 104 ? -33.241 29.399 14.849 1.00 37.75 104 PRO A CA 1
ATOM 841 C C . PRO A 1 104 ? -32.019 29.843 15.668 1.00 37.75 104 PRO A C 1
ATOM 843 O O . PRO A 1 104 ? -30.933 29.979 15.106 1.00 37.75 104 PRO A O 1
ATOM 846 N N . ASP A 1 105 ? -32.163 29.992 16.990 1.00 33.72 105 ASP A N 1
ATOM 847 C CA . ASP A 1 105 ? -31.068 30.366 17.898 1.00 33.72 105 ASP A CA 1
ATOM 848 C C . ASP A 1 105 ? -30.345 29.158 18.527 1.00 33.72 105 ASP A C 1
ATOM 850 O O . ASP A 1 105 ? -29.244 29.294 19.060 1.00 33.72 105 ASP A O 1
ATOM 854 N N . ARG A 1 106 ? -30.859 27.925 18.395 1.00 34.69 106 ARG A N 1
ATOM 855 C CA . ARG A 1 106 ? -30.130 26.717 18.854 1.00 34.69 106 ARG A CA 1
ATOM 856 C C . ARG A 1 106 ? -28.990 26.290 17.937 1.00 34.69 106 ARG A C 1
ATOM 858 O O . ARG A 1 106 ? -28.202 25.430 18.322 1.00 34.69 106 ARG A O 1
ATOM 865 N N . SER A 1 107 ? -28.861 26.887 16.754 1.00 32.50 107 SER A N 1
ATOM 866 C CA . SER A 1 107 ? -27.650 26.756 15.933 1.00 32.50 107 SER A CA 1
ATOM 867 C C . SER A 1 107 ? -26.489 27.644 16.403 1.00 32.50 107 SER A C 1
ATOM 869 O O . SER A 1 107 ? -25.374 27.484 15.903 1.00 32.50 107 SER A O 1
ATOM 871 N N . MET A 1 108 ? -26.725 28.542 17.368 1.00 28.47 108 MET A N 1
ATOM 872 C CA . MET A 1 108 ? -25.734 29.440 17.971 1.00 28.47 108 MET A CA 1
ATOM 873 C C . MET A 1 108 ? -26.017 29.618 19.475 1.00 28.47 108 MET A C 1
ATOM 875 O O . MET A 1 108 ? -26.274 30.715 19.948 1.00 28.47 108 MET A O 1
ATOM 879 N N . GLY A 1 109 ? -25.981 28.542 20.267 1.00 21.16 109 GLY A N 1
ATOM 880 C CA . GLY A 1 109 ? -26.214 28.689 21.706 1.00 21.16 109 GLY A CA 1
ATOM 881 C C . GLY A 1 109 ? -26.197 27.392 22.499 1.00 21.16 109 GLY A C 1
ATOM 882 O O . GLY A 1 109 ? -27.228 26.758 22.709 1.00 21.16 109 GLY A O 1
ATOM 883 N N . LEU A 1 110 ? -25.022 27.041 23.020 1.00 37.41 110 LEU A N 1
ATOM 884 C CA . LEU A 1 110 ? -24.902 26.317 24.285 1.00 37.41 110 LEU A CA 1
ATOM 885 C C . LEU A 1 110 ? -25.731 27.054 25.349 1.00 37.41 110 LEU A C 1
ATOM 887 O O . LEU A 1 110 ? -25.366 28.163 25.724 1.00 37.41 110 LEU A O 1
ATOM 891 N N . SER A 1 111 ? -26.824 26.471 25.855 1.00 23.58 111 SER A N 1
ATOM 892 C CA . SER A 1 111 ? -27.466 26.983 27.073 1.00 23.58 111 SER A CA 1
ATOM 893 C C . SER A 1 111 ? -28.418 25.979 27.746 1.00 23.58 111 SER A C 1
ATOM 895 O O . SER A 1 111 ? -29.493 25.635 27.254 1.00 23.58 111 SER A O 1
ATOM 897 N N . SER A 1 112 ? -27.980 25.556 28.935 1.00 22.44 112 SER A N 1
ATOM 898 C CA . SER A 1 112 ? -28.740 25.486 30.199 1.00 22.44 112 SER A CA 1
ATOM 899 C C . SER A 1 112 ? -29.808 24.417 30.479 1.00 22.44 112 SER A C 1
ATOM 901 O O . SER A 1 112 ? -30.166 24.273 31.644 1.00 22.44 112 SER A O 1
ATOM 903 N N . SER A 1 113 ? -30.266 23.588 29.534 1.00 22.27 113 SER A N 1
ATOM 904 C CA . SER A 1 113 ? -31.371 22.632 29.827 1.00 22.27 113 SER A CA 1
ATOM 905 C C . SER A 1 113 ? -31.000 21.145 29.947 1.00 22.27 113 SER A C 1
ATOM 907 O O . SER A 1 113 ? -31.818 20.363 30.423 1.00 22.27 113 SER A O 1
ATOM 909 N N . TRP A 1 114 ? -29.758 20.752 29.644 1.00 23.58 114 TRP A N 1
ATOM 910 C CA . TRP A 1 114 ? -29.228 19.406 29.959 1.00 23.58 114 TRP A CA 1
ATOM 911 C C . TRP A 1 114 ? -28.654 19.297 31.387 1.00 23.58 114 TRP A C 1
ATOM 913 O O . TRP A 1 114 ? -28.101 18.273 31.775 1.00 23.58 114 TRP A O 1
ATOM 923 N N . TRP A 1 115 ? -28.819 20.349 32.194 1.00 25.39 115 TRP A N 1
ATOM 924 C CA . TRP A 1 115 ? -28.222 20.517 33.524 1.00 25.39 115 TRP A CA 1
ATOM 925 C C . TRP A 1 115 ? -29.099 20.031 34.688 1.00 25.39 115 TRP A C 1
ATOM 927 O O . TRP A 1 115 ? -29.037 20.574 35.790 1.00 25.39 115 TRP A O 1
ATOM 937 N N . LYS A 1 116 ? -29.924 18.996 34.496 1.00 23.22 116 LYS A N 1
ATOM 938 C CA . LYS A 1 116 ? -30.617 18.348 35.621 1.00 23.22 116 LYS A CA 1
ATOM 939 C C . LYS A 1 116 ? -30.261 16.867 35.685 1.00 23.22 116 LYS A C 1
ATOM 941 O O . LYS A 1 116 ? -30.823 16.058 34.961 1.00 23.22 116 LYS A O 1
ATOM 946 N N . ARG A 1 117 ? -29.365 16.573 36.639 1.00 26.81 117 ARG A N 1
ATOM 947 C CA . ARG A 1 117 ? -28.829 15.268 37.080 1.00 26.81 117 ARG A CA 1
ATOM 948 C C . ARG A 1 117 ? -27.608 14.742 36.327 1.00 26.81 117 ARG A C 1
ATOM 950 O O . ARG A 1 117 ? -27.578 13.605 35.878 1.00 26.81 117 ARG A O 1
ATOM 957 N N . GLN A 1 118 ? -26.540 15.535 36.320 1.00 30.84 118 GLN A N 1
ATOM 958 C CA . GLN A 1 118 ? -25.190 14.979 36.279 1.00 30.84 118 GLN A CA 1
ATOM 959 C C . GLN A 1 118 ? -24.782 14.651 37.721 1.00 30.84 118 GLN A C 1
ATOM 961 O O . GLN A 1 118 ? -24.180 15.463 38.422 1.00 30.84 118 GLN A O 1
ATOM 966 N N . THR A 1 119 ? -25.208 13.490 38.217 1.00 27.50 119 THR A N 1
ATOM 967 C CA . THR A 1 119 ? -24.769 13.004 39.527 1.00 27.50 119 THR A CA 1
ATOM 968 C C . THR A 1 119 ? -23.322 12.545 39.375 1.00 27.50 119 THR A C 1
ATOM 970 O O . THR A 1 119 ? -23.072 11.455 38.882 1.00 27.50 119 THR A O 1
ATOM 973 N N . SER A 1 120 ? -22.384 13.433 39.717 1.00 28.30 120 SER A N 1
ATOM 974 C CA . SER A 1 120 ? -20.976 13.156 40.044 1.00 28.30 120 SER A CA 1
ATOM 975 C C . SER A 1 120 ? -20.316 11.993 39.282 1.00 28.30 120 SER A C 1
ATOM 977 O O . SER A 1 120 ? -20.367 10.851 39.739 1.00 28.30 120 SER A O 1
ATOM 979 N N . LEU A 1 121 ? -19.600 12.290 38.188 1.00 31.98 121 LEU A N 1
ATOM 980 C CA . LEU A 1 121 ? -18.556 11.397 37.668 1.00 31.98 121 LEU A CA 1
ATOM 981 C C . LEU A 1 121 ? -17.535 11.152 38.792 1.00 31.98 121 LEU A C 1
ATOM 983 O O . LEU A 1 121 ? -16.708 12.014 39.100 1.00 31.98 121 LEU A O 1
ATOM 987 N N . ARG A 1 122 ? -17.627 9.996 39.453 1.00 30.16 122 ARG A N 1
ATOM 988 C CA . ARG A 1 122 ? -16.596 9.531 40.380 1.00 30.16 122 ARG A CA 1
ATOM 989 C C . ARG A 1 122 ? -15.351 9.167 39.575 1.00 30.16 122 ARG A C 1
ATOM 991 O O . ARG A 1 122 ? -15.433 8.522 38.537 1.00 30.16 122 ARG A O 1
ATOM 998 N N . ARG A 1 123 ? -14.191 9.610 40.066 1.00 33.94 123 ARG A N 1
ATOM 999 C CA . ARG A 1 123 ? -12.870 9.236 39.551 1.00 33.94 123 ARG A CA 1
ATOM 1000 C C . ARG A 1 123 ? -12.667 7.728 39.733 1.00 33.94 123 ARG A C 1
ATOM 1002 O O . ARG A 1 123 ? -12.266 7.309 40.813 1.00 33.94 123 ARG A O 1
ATOM 1009 N N . SER A 1 124 ? -12.881 6.935 38.694 1.00 34.91 124 SER A N 1
ATOM 1010 C CA . SER A 1 124 ? -12.304 5.592 38.589 1.00 34.91 124 SER A CA 1
ATOM 1011 C C . SER A 1 124 ? -11.098 5.661 37.652 1.00 34.91 124 SER A C 1
ATOM 1013 O O . SER A 1 124 ? -11.157 5.266 36.494 1.00 34.91 124 SER A O 1
ATOM 1015 N N . ALA A 1 125 ? -9.997 6.239 38.136 1.00 38.56 125 ALA A N 1
ATOM 1016 C CA . ALA A 1 125 ? -8.700 6.070 37.491 1.00 38.56 125 ALA A CA 1
ATOM 1017 C C . ALA A 1 125 ? -8.172 4.692 37.905 1.00 38.56 125 ALA A C 1
ATOM 1019 O O . ALA A 1 125 ? -7.461 4.579 38.899 1.00 38.56 125 ALA A O 1
ATOM 1020 N N . LEU A 1 126 ? -8.605 3.635 37.222 1.00 40.22 126 LEU A N 1
ATOM 1021 C CA . LEU A 1 126 ? -8.169 2.270 37.505 1.00 40.22 126 LEU A CA 1
ATOM 1022 C C . LEU A 1 126 ? -7.780 1.590 36.192 1.00 40.22 126 LEU A C 1
ATOM 1024 O O . LEU A 1 126 ? -8.573 1.540 35.261 1.00 40.22 126 LEU A O 1
ATOM 1028 N N . ALA A 1 127 ? -6.548 1.074 36.194 1.00 43.38 127 ALA A N 1
ATOM 1029 C CA . ALA A 1 127 ? -5.805 0.414 35.119 1.00 43.38 127 ALA A CA 1
ATOM 1030 C C . ALA A 1 127 ? -5.114 1.350 34.107 1.00 43.38 127 ALA A C 1
ATOM 1032 O O . ALA A 1 127 ? -5.681 1.774 33.104 1.00 43.38 127 ALA A O 1
ATOM 1033 N N . VAL A 1 128 ? -3.824 1.605 34.349 1.00 48.94 128 VAL A N 1
ATOM 1034 C CA . VAL A 1 128 ? -2.881 1.940 33.275 1.00 48.94 128 VAL A CA 1
ATOM 1035 C C . VAL A 1 128 ? -2.559 0.629 32.567 1.00 48.94 128 VAL A C 1
ATOM 1037 O O . VAL A 1 128 ? -2.165 -0.335 33.218 1.00 48.94 128 VAL A O 1
ATOM 1040 N N . ILE A 1 129 ? -2.753 0.566 31.251 1.00 54.47 129 ILE A N 1
ATOM 1041 C CA . ILE A 1 129 ? -2.283 -0.573 30.463 1.00 54.47 129 ILE A CA 1
ATOM 1042 C C . ILE A 1 129 ? -0.823 -0.297 30.103 1.00 54.47 129 ILE A C 1
ATOM 1044 O O . ILE A 1 129 ? -0.544 0.589 29.296 1.00 54.47 129 ILE A O 1
ATOM 1048 N N . THR A 1 130 ? 0.105 -1.053 30.686 1.00 49.53 130 THR A N 1
ATOM 1049 C CA . THR A 1 130 ? 1.553 -0.931 30.433 1.00 49.53 130 THR A CA 1
ATOM 1050 C C . THR A 1 130 ? 1.907 -1.161 28.964 1.00 49.53 130 THR A C 1
ATOM 1052 O O . THR A 1 130 ? 2.709 -0.435 28.376 1.00 49.53 130 THR A O 1
ATOM 1055 N N . HIS A 1 131 ? 1.264 -2.155 28.345 1.00 60.25 131 HIS A N 1
ATOM 1056 C CA . HIS A 1 131 ? 1.515 -2.596 26.975 1.00 60.25 131 HIS A CA 1
ATOM 1057 C C . HIS A 1 131 ? 0.192 -2.823 26.214 1.00 60.25 131 HIS A C 1
ATOM 1059 O O . HIS A 1 131 ? -0.115 -3.924 25.735 1.00 60.25 131 HIS A O 1
ATOM 1065 N N . GLY A 1 132 ? -0.613 -1.761 26.117 1.00 57.84 132 GLY A N 1
ATOM 1066 C CA . GLY A 1 132 ? -1.924 -1.738 25.454 1.00 57.84 132 GLY A CA 1
ATOM 1067 C C . GLY A 1 132 ? -1.937 -0.957 24.149 1.00 57.84 132 GLY A C 1
ATOM 1068 O O . GLY A 1 132 ? -1.173 -0.008 23.977 1.00 57.84 132 GLY A O 1
ATOM 1069 N N . GLU A 1 133 ? -2.819 -1.331 23.223 1.00 66.50 133 GLU A N 1
ATOM 1070 C CA . GLU A 1 133 ? -3.207 -0.439 22.132 1.00 66.50 133 GLU A CA 1
ATOM 1071 C C . GLU A 1 133 ? -4.355 0.474 22.588 1.00 66.50 133 GLU A C 1
ATOM 1073 O O . GLU A 1 133 ? -5.094 0.151 23.517 1.00 66.50 133 GLU A O 1
ATOM 1078 N N . VAL A 1 134 ? -4.561 1.595 21.886 1.00 72.00 134 VAL A N 1
ATOM 1079 C CA . VAL A 1 134 ? -5.695 2.511 22.136 1.00 72.00 134 VAL A CA 1
ATOM 1080 C C . VAL A 1 134 ? -7.021 1.743 22.177 1.00 72.00 134 VAL A C 1
ATOM 1082 O O . VAL A 1 134 ? -7.843 1.970 23.049 1.00 72.00 134 VAL A O 1
ATOM 1085 N N . TYR A 1 135 ? -7.193 0.765 21.284 1.00 70.94 135 TYR A N 1
ATOM 1086 C CA . TYR A 1 135 ? -8.362 -0.116 21.251 1.00 70.94 135 TYR A CA 1
ATOM 1087 C C . TYR A 1 135 ? -8.624 -0.855 22.578 1.00 70.94 135 TYR A C 1
ATOM 1089 O O . TYR A 1 135 ? -9.778 -0.981 22.978 1.00 70.94 135 TYR A O 1
ATOM 1097 N N . ASP A 1 136 ? -7.580 -1.339 23.256 1.00 68.50 136 ASP A N 1
ATOM 1098 C CA . ASP A 1 136 ? -7.728 -2.066 24.520 1.00 68.50 136 ASP A CA 1
ATOM 1099 C C . ASP A 1 136 ? -8.096 -1.093 25.656 1.00 68.50 136 ASP A C 1
ATOM 1101 O O . ASP A 1 136 ? -8.964 -1.392 26.475 1.00 68.50 136 ASP A O 1
ATOM 1105 N N . GLY A 1 137 ? -7.506 0.111 25.648 1.00 70.69 137 GLY A N 1
ATOM 1106 C CA . GLY A 1 137 ? -7.852 1.205 26.565 1.00 70.69 137 GLY A CA 1
ATOM 1107 C C . GLY A 1 137 ? -9.311 1.639 26.466 1.00 70.69 137 GLY A C 1
ATOM 1108 O O . GLY A 1 137 ? -9.972 1.800 27.487 1.00 70.69 137 GLY A O 1
ATOM 1109 N N . GLU A 1 138 ? -9.834 1.745 25.247 1.00 77.44 138 GLU A N 1
ATOM 1110 C CA . GLU A 1 138 ? -11.235 2.090 24.982 1.00 77.44 138 GLU A CA 1
ATOM 1111 C C . GLU A 1 138 ? -12.212 1.055 25.558 1.00 77.44 138 GLU A C 1
ATOM 1113 O O . GLU A 1 138 ? -13.211 1.412 26.181 1.00 77.44 138 GLU A O 1
ATOM 1118 N N . ILE A 1 139 ? -11.923 -0.241 25.396 1.00 76.56 139 ILE A N 1
ATOM 1119 C CA . ILE A 1 139 ? -12.796 -1.316 25.900 1.00 76.56 139 ILE A CA 1
ATOM 1120 C C . ILE A 1 139 ? -12.755 -1.391 27.426 1.00 76.56 139 ILE A C 1
ATOM 1122 O O . ILE A 1 139 ? -13.805 -1.516 28.059 1.00 76.56 139 ILE A O 1
ATOM 1126 N N . ILE A 1 140 ? -11.564 -1.295 28.025 1.00 75.00 140 ILE A N 1
ATOM 1127 C CA . ILE A 1 140 ? -11.415 -1.286 29.486 1.00 75.00 140 ILE A CA 1
ATOM 1128 C C . ILE A 1 140 ? -12.097 -0.048 30.075 1.00 75.00 140 ILE A C 1
ATOM 1130 O O . ILE A 1 140 ? -12.871 -0.169 31.023 1.00 75.00 140 ILE A O 1
ATOM 1134 N N . GLY A 1 141 ? -11.887 1.126 29.473 1.00 73.50 141 GLY A N 1
ATOM 1135 C CA . GLY A 1 141 ? -12.544 2.368 29.874 1.00 73.50 141 GLY A CA 1
ATOM 1136 C C . GLY A 1 141 ? -14.069 2.279 29.795 1.00 73.50 141 GLY A C 1
ATOM 1137 O O . GLY A 1 141 ? -14.756 2.692 30.730 1.00 73.50 141 GLY A O 1
ATOM 1138 N N . ALA A 1 142 ? -14.608 1.670 28.734 1.00 81.44 142 ALA A N 1
ATOM 1139 C CA . ALA A 1 142 ? -16.042 1.426 28.594 1.00 81.44 142 ALA A CA 1
ATOM 1140 C C . ALA A 1 142 ? -16.587 0.498 29.690 1.00 81.44 142 ALA A C 1
ATOM 1142 O O . ALA A 1 142 ? -17.647 0.767 30.257 1.00 81.44 142 ALA A O 1
ATOM 1143 N N . LEU A 1 143 ? -15.870 -0.588 29.997 1.00 79.62 143 LEU A N 1
ATOM 1144 C CA . LEU A 1 143 ? -16.255 -1.554 31.026 1.00 79.62 143 LEU A CA 1
ATOM 1145 C C . LEU A 1 143 ? -16.256 -0.935 32.423 1.00 79.62 143 LEU A C 1
ATOM 1147 O O . LEU A 1 143 ? -17.244 -1.064 33.146 1.00 79.62 143 LEU A O 1
ATOM 1151 N N . GLU A 1 144 ? -15.178 -0.257 32.803 1.00 76.00 144 GLU A N 1
ATOM 1152 C CA . GLU A 1 144 ? -15.089 0.393 34.112 1.00 76.00 144 GLU A CA 1
ATOM 1153 C C . GLU A 1 144 ? -16.102 1.539 34.232 1.00 76.00 144 GLU A C 1
ATOM 1155 O O . GLU A 1 144 ? -16.796 1.651 35.244 1.00 76.00 144 GLU A O 1
ATOM 1160 N N . GLY A 1 145 ? -16.290 2.319 33.163 1.00 76.94 145 GLY A N 1
ATOM 1161 C CA . GLY A 1 145 ? -17.333 3.341 33.096 1.00 76.94 145 GLY A CA 1
ATOM 1162 C C . GLY A 1 145 ? -18.741 2.767 33.283 1.00 76.94 145 GLY A C 1
ATOM 1163 O O . GLY A 1 145 ? -19.544 3.341 34.022 1.00 76.94 145 GLY A O 1
ATOM 1164 N N . LEU A 1 146 ? -19.037 1.609 32.682 1.00 80.69 146 LEU A N 1
ATOM 1165 C CA . LEU A 1 146 ? -20.315 0.919 32.867 1.00 80.69 146 LEU A CA 1
ATOM 1166 C C . LEU A 1 146 ? -20.484 0.411 34.305 1.00 80.69 146 LEU A C 1
ATOM 1168 O O . LEU A 1 146 ? -21.537 0.631 34.898 1.00 80.69 146 LEU A O 1
ATOM 1172 N N . LYS A 1 147 ? -19.459 -0.213 34.900 1.00 80.25 147 LYS A N 1
ATOM 1173 C CA . LYS A 1 147 ? -19.504 -0.676 36.300 1.00 80.25 147 LYS A CA 1
ATOM 1174 C C . LYS A 1 147 ? -19.791 0.462 37.277 1.00 80.25 147 LYS A C 1
ATOM 1176 O O . LYS A 1 147 ? -20.549 0.271 38.225 1.00 80.25 147 LYS A O 1
ATOM 1181 N N . GLU A 1 148 ? -19.200 1.638 37.068 1.00 76.88 148 GLU A N 1
ATOM 1182 C CA . GLU A 1 148 ? -19.493 2.814 37.893 1.00 76.88 148 GLU A CA 1
ATOM 1183 C C . GLU A 1 148 ? -20.899 3.366 37.635 1.00 76.88 148 GLU A C 1
ATOM 1185 O O . GLU A 1 148 ? -21.592 3.734 38.584 1.00 76.88 148 GLU A O 1
ATOM 1190 N N . ALA A 1 149 ? -21.357 3.377 36.380 1.00 74.75 149 ALA A N 1
ATOM 1191 C CA . ALA A 1 149 ? -22.708 3.816 36.039 1.00 74.75 149 ALA A CA 1
ATOM 1192 C C . ALA A 1 149 ? -23.789 2.929 36.680 1.00 74.75 149 ALA A C 1
ATOM 1194 O O . ALA A 1 149 ? -24.779 3.455 37.180 1.00 74.75 149 ALA A O 1
ATOM 1195 N N . LEU A 1 150 ? -23.570 1.611 36.750 1.00 81.62 150 LEU A N 1
ATOM 1196 C CA . LEU A 1 150 ? -24.492 0.653 37.377 1.00 81.62 150 LEU A CA 1
ATOM 1197 C C . LEU A 1 150 ? -24.631 0.828 38.898 1.00 81.62 150 LEU A C 1
ATOM 1199 O O . LEU A 1 150 ? -25.604 0.363 39.484 1.00 81.62 150 LEU A O 1
ATOM 1203 N N . LYS A 1 151 ? -23.689 1.514 39.558 1.00 83.25 151 LYS A N 1
ATOM 1204 C CA . LYS A 1 151 ? -23.802 1.867 40.987 1.00 83.25 151 LYS A CA 1
ATOM 1205 C C . LYS A 1 151 ? -24.748 3.044 41.225 1.00 83.25 151 LYS A C 1
ATOM 1207 O O . LYS A 1 151 ? -25.093 3.332 42.372 1.00 83.25 151 LYS A O 1
ATOM 1212 N N . LEU A 1 152 ? -25.118 3.767 40.170 1.00 78.88 152 LEU A N 1
ATOM 1213 C CA . LEU A 1 152 ? -26.036 4.894 40.232 1.00 78.88 152 LEU A CA 1
ATOM 1214 C C . LEU A 1 152 ? -27.466 4.412 39.944 1.00 78.88 152 LEU A C 1
ATOM 1216 O O . LEU A 1 152 ? -27.651 3.497 39.147 1.00 78.88 152 LEU A O 1
ATOM 1220 N N . PRO A 1 153 ? -28.498 5.039 40.538 1.00 75.56 153 PRO A N 1
ATOM 1221 C CA . PRO A 1 153 ? -29.896 4.719 40.252 1.00 75.56 153 PRO A CA 1
ATOM 1222 C C . PRO A 1 153 ? -30.314 5.319 38.897 1.00 75.56 153 PRO A C 1
ATOM 1224 O O . PRO A 1 153 ? -31.103 6.265 38.836 1.00 75.56 153 PRO A O 1
ATOM 1227 N N . ALA A 1 154 ? -29.715 4.832 37.812 1.00 72.06 154 ALA A N 1
ATOM 1228 C CA . ALA A 1 154 ? -29.991 5.251 36.446 1.00 72.06 154 ALA A CA 1
ATOM 1229 C C . ALA A 1 154 ? -30.850 4.192 35.748 1.00 72.06 154 ALA A C 1
ATOM 1231 O O . ALA A 1 154 ? -30.460 3.038 35.684 1.00 72.06 154 ALA A O 1
ATOM 1232 N N . GLU A 1 155 ? -32.004 4.592 35.208 1.00 76.81 155 GLU A N 1
ATOM 1233 C CA . GLU A 1 155 ? -32.871 3.686 34.433 1.00 76.81 155 GLU A CA 1
ATOM 1234 C C . GLU A 1 155 ? -32.321 3.417 33.027 1.00 76.81 155 GLU A C 1
ATOM 1236 O O . GLU A 1 155 ? -32.587 2.370 32.454 1.00 76.81 155 GLU A O 1
ATOM 1241 N N . ARG A 1 156 ? -31.554 4.360 32.463 1.00 81.50 156 ARG A N 1
ATOM 1242 C CA . ARG A 1 156 ? -30.983 4.269 31.116 1.00 81.50 156 ARG A CA 1
ATOM 1243 C C . ARG A 1 156 ? -29.533 4.713 31.106 1.00 81.50 156 ARG A C 1
ATOM 1245 O O . ARG A 1 156 ? -29.218 5.811 31.570 1.00 81.50 156 ARG A O 1
ATOM 1252 N N . ILE A 1 157 ? -28.676 3.907 30.485 1.00 76.94 157 ILE A N 1
ATOM 1253 C CA . ILE A 1 157 ? -27.242 4.181 30.370 1.00 76.94 157 ILE A CA 1
ATOM 1254 C C . ILE A 1 157 ? -26.870 4.367 28.897 1.00 76.94 157 ILE A C 1
ATOM 1256 O O . ILE A 1 157 ? -27.187 3.539 28.045 1.00 76.94 157 ILE A O 1
ATOM 1260 N N . HIS A 1 158 ? -26.173 5.462 28.591 1.00 78.06 158 HIS A N 1
ATOM 1261 C CA . HIS A 1 158 ? -25.573 5.705 27.281 1.00 78.06 158 HIS A CA 1
ATOM 1262 C C . HIS A 1 158 ? -24.051 5.648 27.402 1.00 78.06 158 HIS A C 1
ATOM 1264 O O . HIS A 1 158 ? -23.461 6.455 28.117 1.00 78.06 158 HIS A O 1
ATOM 1270 N N . VAL A 1 159 ? -23.426 4.715 26.686 1.00 76.19 159 VAL A N 1
ATOM 1271 C CA . VAL A 1 159 ? -21.968 4.577 26.606 1.00 76.19 159 VAL A CA 1
ATOM 1272 C C . VAL A 1 159 ? -21.513 5.138 25.266 1.00 76.19 159 VAL A C 1
ATOM 1274 O O . VAL A 1 159 ? -21.883 4.615 24.217 1.00 76.19 159 VAL A O 1
ATOM 1277 N N . CYS A 1 160 ? -20.745 6.224 25.298 1.00 76.12 160 CYS A N 1
ATOM 1278 C CA . CYS A 1 160 ? -20.251 6.907 24.105 1.00 76.12 160 CYS A CA 1
ATOM 1279 C C . CYS A 1 160 ? -18.768 6.589 23.890 1.00 76.12 160 CYS A C 1
ATOM 1281 O O . CYS A 1 160 ? -17.991 6.734 24.827 1.00 76.12 160 CYS A O 1
ATOM 1283 N N . LEU A 1 161 ? -18.392 6.185 22.674 1.00 72.25 161 LEU A N 1
ATOM 1284 C CA . LEU A 1 161 ? -17.011 5.858 22.298 1.00 72.25 161 LEU A CA 1
ATOM 1285 C C . LEU A 1 161 ? -16.623 6.531 20.990 1.00 72.25 161 LEU A C 1
ATOM 1287 O O . LEU A 1 161 ? -17.428 6.553 20.055 1.00 72.25 161 LEU A O 1
ATOM 1291 N N . ASP A 1 162 ? -15.385 6.999 20.884 1.00 73.19 162 ASP A N 1
ATOM 1292 C CA . ASP A 1 162 ? -14.874 7.608 19.656 1.00 73.19 162 ASP A CA 1
ATOM 1293 C C . ASP A 1 162 ? -14.110 6.637 18.745 1.00 73.19 162 ASP A C 1
ATOM 1295 O O . ASP A 1 162 ? -14.005 6.841 17.527 1.00 73.19 162 ASP A O 1
ATOM 1299 N N . ASN A 1 163 ? -13.705 5.490 19.288 1.00 76.00 163 ASN A N 1
ATOM 1300 C CA . ASN A 1 163 ? -13.119 4.396 18.537 1.00 76.00 163 ASN A CA 1
ATOM 1301 C C . ASN A 1 163 ? -14.196 3.445 17.993 1.00 76.00 163 ASN A C 1
ATOM 1303 O O . ASN A 1 163 ? -14.760 2.608 18.701 1.00 76.00 163 ASN A O 1
ATOM 1307 N N . THR A 1 164 ? -14.443 3.519 16.681 1.00 76.56 164 THR A N 1
ATOM 1308 C CA . THR A 1 164 ? -15.446 2.684 15.999 1.00 76.56 164 THR A CA 1
ATOM 1309 C C . THR A 1 164 ? -15.185 1.180 16.148 1.00 76.56 164 THR A C 1
ATOM 1311 O O . THR A 1 164 ? -16.135 0.402 16.216 1.00 76.56 164 THR A O 1
ATOM 1314 N N . SER A 1 165 ? -13.921 0.750 16.205 1.00 73.88 165 SER A N 1
ATOM 1315 C CA . SER A 1 165 ? -13.580 -0.669 16.372 1.00 73.88 165 SER A CA 1
ATOM 1316 C C . SER A 1 165 ? -13.914 -1.160 17.780 1.00 73.88 165 SER A C 1
ATOM 1318 O O . SER A 1 165 ? -14.463 -2.250 17.918 1.00 73.88 165 SER A O 1
ATOM 1320 N N . ALA A 1 166 ? -13.634 -0.353 18.808 1.00 71.56 166 ALA A N 1
ATOM 1321 C CA . ALA A 1 166 ? -13.982 -0.671 20.193 1.00 71.56 166 ALA A CA 1
ATOM 1322 C C . ALA A 1 166 ? -15.504 -0.688 20.398 1.00 71.56 166 ALA A C 1
ATOM 1324 O O . ALA A 1 166 ? -16.032 -1.637 20.970 1.00 71.56 166 ALA A O 1
ATOM 1325 N N . ALA A 1 167 ? -16.219 0.293 19.831 1.00 79.94 167 ALA A N 1
ATOM 1326 C CA . ALA A 1 167 ? -17.680 0.340 19.871 1.00 79.94 167 ALA A CA 1
ATOM 1327 C C . ALA A 1 167 ? -18.318 -0.912 19.254 1.00 79.94 167 ALA A C 1
ATOM 1329 O O . ALA A 1 167 ? -19.235 -1.487 19.832 1.00 79.94 167 ALA A O 1
ATOM 1330 N N . ARG A 1 168 ? -17.814 -1.376 18.102 1.00 79.62 168 ARG A N 1
ATOM 1331 C CA . ARG A 1 168 ? -18.273 -2.632 17.485 1.00 79.62 168 ARG A CA 1
ATOM 1332 C C . ARG A 1 168 ? -18.000 -3.843 18.369 1.00 79.62 168 ARG A C 1
ATOM 1334 O O . ARG A 1 168 ? -18.885 -4.680 18.530 1.00 79.62 168 ARG A O 1
ATOM 1341 N N . ALA A 1 169 ? -16.816 -3.902 18.979 1.00 76.50 169 ALA A N 1
ATOM 1342 C CA . ALA A 1 169 ? -16.420 -5.025 19.820 1.00 76.50 169 ALA A CA 1
ATOM 1343 C C . ALA A 1 169 ? -17.376 -5.250 21.002 1.00 76.50 169 ALA A C 1
ATOM 1345 O O . ALA A 1 169 ? -17.795 -6.373 21.271 1.00 76.50 169 ALA A O 1
ATOM 1346 N N . ILE A 1 170 ? -17.784 -4.169 21.669 1.00 77.69 170 ILE A N 1
ATOM 1347 C CA . ILE A 1 170 ? -18.725 -4.231 22.796 1.00 77.69 170 ILE A CA 1
ATOM 1348 C C . ILE A 1 170 ? -20.200 -4.318 22.371 1.00 77.69 170 ILE A C 1
ATOM 1350 O O . ILE A 1 170 ? -21.064 -4.541 23.213 1.00 77.69 170 ILE A O 1
ATOM 1354 N N . MET A 1 171 ? -20.505 -4.167 21.076 1.00 76.25 171 MET A N 1
ATOM 1355 C CA . MET A 1 171 ? -21.836 -4.422 20.499 1.00 76.25 171 MET A CA 1
ATOM 1356 C C . MET A 1 171 ? -22.023 -5.876 20.032 1.00 76.25 171 MET A C 1
ATOM 1358 O O . MET A 1 171 ? -23.088 -6.218 19.523 1.00 76.25 171 MET A O 1
ATOM 1362 N N . GLY A 1 172 ? -21.029 -6.747 20.239 1.00 66.25 172 GLY A N 1
ATOM 1363 C CA . GLY A 1 172 ? -21.135 -8.182 19.962 1.00 66.25 172 GLY A CA 1
ATOM 1364 C C . GLY A 1 172 ? -20.337 -8.675 18.755 1.00 66.25 172 GLY A C 1
ATOM 1365 O O . GLY A 1 172 ? -20.354 -9.878 18.495 1.00 66.25 172 GLY A O 1
ATOM 1366 N N . ASP A 1 173 ? -19.596 -7.805 18.061 1.00 64.12 173 ASP A N 1
ATOM 1367 C CA . ASP A 1 173 ? -18.602 -8.258 17.085 1.00 64.12 173 ASP A CA 1
ATOM 1368 C C . ASP A 1 173 ? -17.356 -8.767 17.822 1.00 64.12 173 ASP A C 1
ATOM 1370 O O . ASP A 1 173 ? -16.760 -8.072 18.641 1.00 64.12 173 ASP A O 1
ATOM 1374 N N . SER A 1 174 ? -16.918 -9.992 17.536 1.00 56.34 174 SER A N 1
ATOM 1375 C CA . SER A 1 174 ? -15.739 -10.575 18.181 1.00 56.34 174 SER A CA 1
ATOM 1376 C C . SER A 1 174 ? -14.460 -9.816 17.802 1.00 56.34 174 SER A C 1
ATOM 1378 O O . SER A 1 174 ? -13.877 -10.032 16.736 1.00 56.34 174 SER A O 1
ATOM 1380 N N . GLY A 1 175 ? -14.007 -8.936 18.696 1.00 60.31 175 GLY A N 1
ATOM 1381 C CA . GLY A 1 175 ? -12.704 -8.285 18.626 1.00 60.31 175 GLY A CA 1
ATOM 1382 C C . GLY A 1 175 ? -11.544 -9.277 18.761 1.00 60.31 175 GLY A C 1
ATOM 1383 O O . GLY A 1 175 ? -11.692 -10.379 19.284 1.00 60.31 175 GLY A O 1
ATOM 1384 N N . SER A 1 176 ? -10.354 -8.899 18.288 1.00 60.00 176 SER A N 1
ATOM 1385 C CA . SER A 1 176 ? -9.177 -9.788 18.305 1.00 60.00 176 SER A CA 1
ATOM 1386 C C . SER A 1 176 ? -8.306 -9.682 19.571 1.00 60.00 176 SER A C 1
ATOM 1388 O O . SER A 1 176 ? -7.365 -10.462 19.709 1.00 60.00 176 SER A O 1
ATOM 1390 N N . SER A 1 177 ? -8.613 -8.720 20.451 1.00 63.12 177 SER A N 1
ATOM 1391 C CA . SER A 1 177 ? -7.982 -8.406 21.747 1.00 63.12 177 SER A CA 1
ATOM 1392 C C . SER A 1 177 ? -9.066 -7.883 22.711 1.00 63.12 177 SER A C 1
ATOM 1394 O O . SER A 1 177 ? -10.161 -7.554 22.245 1.00 63.12 177 SER A O 1
ATOM 1396 N N . SER A 1 178 ? -8.792 -7.863 24.021 1.00 67.44 178 SER A N 1
ATOM 1397 C CA . SER A 1 178 ? -9.732 -7.478 25.098 1.00 67.44 178 SER A CA 1
ATOM 1398 C C . SER A 1 178 ? -11.109 -8.163 25.034 1.00 67.44 178 SER A C 1
ATOM 1400 O O . SER A 1 178 ? -12.153 -7.557 25.278 1.00 67.44 178 SER A O 1
ATOM 1402 N N . GLN A 1 179 ? -11.129 -9.445 24.643 1.00 75.94 179 GLN A N 1
ATOM 1403 C CA . GLN A 1 179 ? -12.372 -10.212 24.492 1.00 75.94 179 GLN A CA 1
ATOM 1404 C C . GLN A 1 179 ? -13.076 -10.433 25.829 1.00 75.94 179 GLN A C 1
ATOM 1406 O O . GLN A 1 179 ? -14.299 -10.362 25.886 1.00 75.94 179 GLN A O 1
ATOM 1411 N N . HIS A 1 180 ? -12.314 -10.692 26.893 1.00 78.75 180 HIS A N 1
ATOM 1412 C CA . HIS A 1 180 ? -12.875 -10.919 28.220 1.00 78.75 180 HIS A CA 1
ATOM 1413 C C . HIS A 1 180 ? -13.620 -9.675 28.718 1.00 78.75 180 HIS A C 1
ATOM 1415 O O . HIS A 1 180 ? -14.751 -9.768 29.193 1.00 78.75 180 HIS A O 1
ATOM 1421 N N . GLU A 1 181 ? -13.025 -8.501 28.534 1.00 80.06 181 GLU A N 1
ATOM 1422 C CA . GLU A 1 181 ? -13.587 -7.220 28.942 1.00 80.06 181 GLU A CA 1
ATOM 1423 C C . GLU A 1 181 ? -14.804 -6.851 28.091 1.00 80.06 181 GLU A C 1
ATOM 1425 O O . GLU A 1 181 ? -15.837 -6.470 28.639 1.00 80.06 181 GLU A O 1
ATOM 1430 N N . ALA A 1 182 ? -14.738 -7.056 26.771 1.00 81.56 182 ALA A N 1
ATOM 1431 C CA . ALA A 1 182 ? -15.879 -6.838 25.884 1.00 81.56 182 ALA A CA 1
ATOM 1432 C C . ALA A 1 182 ? -17.058 -7.776 26.206 1.00 81.56 182 ALA A C 1
ATOM 1434 O O . ALA A 1 182 ? -18.203 -7.333 26.264 1.00 81.56 182 ALA A O 1
ATOM 1435 N N . MET A 1 183 ? -16.797 -9.061 26.474 1.00 83.00 183 MET A N 1
ATOM 1436 C CA . MET A 1 183 ? -17.835 -10.019 26.876 1.00 83.00 183 MET A CA 1
ATOM 1437 C C . MET A 1 183 ? -18.442 -9.661 28.235 1.00 83.00 183 MET A C 1
ATOM 1439 O O . MET A 1 183 ? -19.659 -9.743 28.400 1.00 83.00 183 MET A O 1
ATOM 1443 N N . THR A 1 184 ? -17.616 -9.217 29.184 1.00 83.50 184 THR A N 1
ATOM 1444 C CA . THR A 1 184 ? -18.080 -8.751 30.498 1.00 83.50 184 THR A CA 1
ATOM 1445 C C . THR A 1 184 ? -18.953 -7.505 30.354 1.00 83.50 184 THR A C 1
ATOM 1447 O O . THR A 1 184 ? -20.014 -7.432 30.969 1.00 83.50 184 THR A O 1
ATOM 1450 N N . PHE A 1 185 ? -18.571 -6.559 29.489 1.00 86.69 185 PHE A N 1
ATOM 1451 C CA . PHE A 1 185 ? -19.388 -5.386 29.177 1.00 86.69 185 PHE A CA 1
ATOM 1452 C C . PHE A 1 185 ? -20.754 -5.800 28.625 1.00 86.69 185 PHE A C 1
ATOM 1454 O O . PHE A 1 185 ? -21.780 -5.339 29.117 1.00 86.69 185 PHE A O 1
ATOM 1461 N N . VAL A 1 186 ? -20.783 -6.696 27.632 1.00 86.62 186 VAL A N 1
ATOM 1462 C CA . VAL A 1 186 ? -22.033 -7.178 27.022 1.00 86.62 186 VAL A CA 1
ATOM 1463 C C . VAL A 1 186 ? -22.921 -7.869 28.057 1.00 86.62 186 VAL A C 1
ATOM 1465 O O . VAL A 1 186 ? -24.132 -7.653 28.054 1.00 86.62 186 VAL A O 1
ATOM 1468 N N . ALA A 1 187 ? -22.343 -8.679 28.948 1.00 86.94 187 ALA A N 1
ATOM 1469 C CA . ALA A 1 187 ? -23.082 -9.347 30.016 1.00 86.94 187 ALA A CA 1
ATOM 1470 C C . ALA A 1 187 ? -23.731 -8.335 30.976 1.00 86.94 187 ALA A C 1
ATOM 1472 O O . ALA A 1 187 ? -24.940 -8.398 31.191 1.00 86.94 187 ALA A O 1
ATOM 1473 N N . LEU A 1 188 ? -22.963 -7.353 31.460 1.00 86.75 188 LEU A N 1
ATOM 1474 C CA . LEU A 1 188 ? -23.460 -6.295 32.349 1.00 86.75 188 LEU A CA 1
ATOM 1475 C C . LEU A 1 188 ? -24.504 -5.398 31.668 1.00 86.75 188 LEU A C 1
ATOM 1477 O O . LEU A 1 188 ? -25.514 -5.034 32.266 1.00 86.75 188 LEU A O 1
ATOM 1481 N N . ALA A 1 189 ? -24.291 -5.058 30.396 1.00 85.88 189 ALA A N 1
ATOM 1482 C CA . ALA A 1 189 ? -25.236 -4.262 29.621 1.00 85.88 189 ALA A CA 1
ATOM 1483 C C . ALA A 1 189 ? -26.577 -4.992 29.440 1.00 85.88 189 ALA A C 1
ATOM 1485 O O . ALA A 1 189 ? -27.631 -4.359 29.518 1.00 85.88 189 ALA A O 1
ATOM 1486 N N . ARG A 1 190 ? -26.541 -6.318 29.237 1.00 86.50 190 ARG A N 1
ATOM 1487 C CA . ARG A 1 190 ? -27.737 -7.171 29.154 1.00 86.50 190 ARG A CA 1
ATOM 1488 C C . ARG A 1 190 ? -28.446 -7.319 30.494 1.00 86.50 190 ARG A C 1
ATOM 1490 O O . ARG A 1 190 ? -29.669 -7.285 30.506 1.00 86.50 190 ARG A O 1
ATOM 1497 N N . GLU A 1 191 ? -27.703 -7.469 31.587 1.00 88.88 191 GLU A N 1
ATOM 1498 C CA . GLU A 1 191 ? -28.265 -7.551 32.941 1.00 88.88 191 GLU A CA 1
ATOM 1499 C C . GLU A 1 191 ? -29.040 -6.277 33.308 1.00 88.88 191 GLU A C 1
ATOM 1501 O O . GLU A 1 191 ? -30.130 -6.354 33.867 1.00 88.88 191 GLU A O 1
ATOM 1506 N N . HIS A 1 192 ? -28.521 -5.109 32.920 1.00 86.62 192 HIS A N 1
ATOM 1507 C CA . HIS A 1 192 ? -29.192 -3.825 33.129 1.00 86.62 192 HIS A CA 1
ATOM 1508 C C . HIS A 1 192 ? -30.440 -3.622 32.245 1.00 86.62 192 HIS A C 1
ATOM 1510 O O . HIS A 1 192 ? -31.402 -2.982 32.659 1.00 86.62 192 HIS A O 1
ATOM 1516 N N . GLY A 1 193 ? -30.438 -4.141 31.015 1.00 83.25 193 GLY A N 1
ATOM 1517 C CA . GLY A 1 193 ? -31.600 -4.134 30.118 1.00 83.25 193 GLY A CA 1
ATOM 1518 C C . GLY A 1 193 ? -31.840 -2.848 29.306 1.00 83.25 193 GLY A C 1
ATOM 1519 O O . GLY A 1 193 ? -32.374 -2.949 28.205 1.00 83.25 193 GLY A O 1
ATOM 1520 N N . ASP A 1 194 ? -31.409 -1.662 29.765 1.00 83.19 194 ASP A N 1
ATOM 1521 C CA . ASP A 1 194 ? -31.532 -0.385 29.016 1.00 83.19 194 ASP A CA 1
ATOM 1522 C C . ASP A 1 194 ? -30.178 0.351 28.887 1.00 83.19 194 ASP A C 1
ATOM 1524 O O . ASP A 1 194 ? -29.984 1.484 29.340 1.00 83.19 194 ASP A O 1
ATOM 1528 N N . THR A 1 195 ? -29.197 -0.335 28.288 1.00 79.19 195 THR A N 1
ATOM 1529 C CA . THR A 1 195 ? -27.844 0.187 28.020 1.00 79.19 195 THR A CA 1
ATOM 1530 C C . THR A 1 195 ? -27.604 0.326 26.517 1.00 79.19 195 THR A C 1
ATOM 1532 O O . THR A 1 195 ? -27.704 -0.646 25.773 1.00 79.19 195 THR A O 1
ATOM 1535 N N . HIS A 1 196 ? -27.237 1.527 26.062 1.00 78.19 196 HIS A N 1
ATOM 1536 C CA . HIS A 1 196 ? -27.040 1.852 24.644 1.00 78.19 196 HIS A CA 1
ATOM 1537 C C . HIS A 1 196 ? -25.607 2.287 24.366 1.00 78.19 196 HIS A C 1
ATOM 1539 O O . HIS A 1 196 ? -25.144 3.282 24.925 1.00 78.19 196 HIS A O 1
ATOM 1545 N N . VAL A 1 197 ? -24.942 1.616 23.429 1.00 74.75 197 VAL A N 1
ATOM 1546 C CA . VAL A 1 197 ? -23.627 2.029 22.922 1.00 74.75 197 VAL A CA 1
ATOM 1547 C C . VAL A 1 197 ? -23.813 2.987 21.745 1.00 74.75 197 VAL A C 1
ATOM 1549 O O . VAL A 1 197 ? -24.584 2.715 20.825 1.00 74.75 197 VAL A O 1
ATOM 1552 N N . ARG A 1 198 ? -23.119 4.128 21.760 1.00 76.56 198 ARG A N 1
ATOM 1553 C CA . ARG A 1 198 ? -23.129 5.121 20.681 1.00 76.56 198 ARG A CA 1
ATOM 1554 C C . ARG A 1 198 ? -21.713 5.480 20.271 1.00 76.56 198 ARG A C 1
ATOM 1556 O O . ARG A 1 198 ? -20.864 5.760 21.108 1.00 76.56 198 ARG A O 1
ATOM 1563 N N . TRP A 1 199 ? -21.478 5.526 18.967 1.00 80.94 199 TRP A N 1
ATOM 1564 C CA . TRP A 1 199 ? -20.250 6.110 18.450 1.00 80.94 199 TRP A CA 1
ATOM 1565 C C . TRP A 1 199 ? -20.365 7.639 18.421 1.00 80.94 199 TRP A C 1
ATOM 1567 O O . TRP A 1 199 ? -21.392 8.171 17.987 1.00 80.94 199 TRP A O 1
ATOM 1577 N N . VAL A 1 200 ? -19.320 8.331 18.867 1.00 64.38 200 VAL A N 1
ATOM 1578 C CA . VAL A 1 200 ? -19.184 9.791 18.810 1.00 64.38 200 VAL A CA 1
ATOM 1579 C C . VAL A 1 200 ? -17.913 10.169 18.045 1.00 64.38 200 VAL A C 1
ATOM 1581 O O . VAL A 1 200 ? -16.937 9.435 18.080 1.00 64.38 200 VAL A O 1
ATOM 1584 N N . PRO A 1 201 ? -17.882 11.280 17.300 1.00 64.81 201 PRO A N 1
ATOM 1585 C CA . PRO A 1 201 ? -16.653 11.710 16.648 1.00 64.81 201 PRO A CA 1
ATOM 1586 C C . PRO A 1 201 ? -15.654 12.254 17.680 1.00 64.81 201 PRO A C 1
ATOM 1588 O O . PRO A 1 201 ? -15.991 13.143 18.461 1.00 64.81 201 PRO A O 1
ATOM 1591 N N . GLY A 1 202 ? -14.418 11.754 17.645 1.00 61.25 202 GLY A N 1
ATOM 1592 C CA . GLY A 1 202 ? -13.312 12.304 18.432 1.00 61.25 202 GLY A CA 1
ATOM 1593 C C . GLY A 1 202 ? -12.873 13.682 17.923 1.00 61.25 202 GLY A C 1
ATOM 1594 O O . GLY A 1 202 ? -12.987 13.975 16.728 1.00 61.25 202 GLY A O 1
ATOM 1595 N N . HIS A 1 203 ? -12.363 14.526 18.826 1.00 60.00 203 HIS A N 1
ATOM 1596 C CA . HIS A 1 203 ? -11.860 15.883 18.537 1.00 60.00 203 HIS A CA 1
ATOM 1597 C C . HIS A 1 203 ? -12.852 16.780 17.771 1.00 60.00 203 HIS A C 1
ATOM 1599 O O . HIS A 1 203 ? -12.468 17.529 16.870 1.00 60.00 203 HIS A O 1
ATOM 1605 N N . ALA A 1 204 ? -14.138 16.669 18.106 1.00 55.19 204 ALA A N 1
ATOM 1606 C CA . ALA A 1 204 ? -15.234 17.415 17.489 1.00 55.19 204 ALA A CA 1
ATOM 1607 C C . ALA A 1 204 ? -15.848 18.464 18.437 1.00 55.19 204 ALA A C 1
ATOM 1609 O O . ALA A 1 204 ? -17.024 18.793 18.297 1.00 55.19 204 ALA A O 1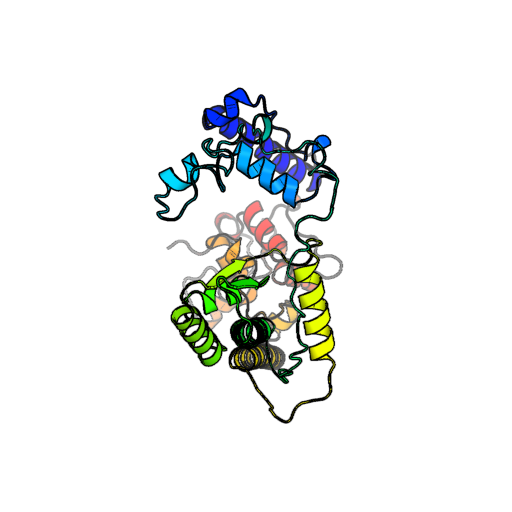
ATOM 1610 N N . ASP A 1 205 ? -15.072 18.947 19.414 1.00 59.56 205 ASP A N 1
ATOM 1611 C CA . ASP A 1 205 ? -15.500 19.901 20.447 1.00 59.56 205 ASP A CA 1
ATOM 1612 C C . ASP A 1 205 ? -16.742 19.421 21.230 1.00 59.56 205 ASP A C 1
ATOM 1614 O O . ASP A 1 205 ? -17.645 20.197 21.557 1.00 59.56 205 ASP A O 1
ATOM 1618 N N . ILE A 1 206 ? -16.817 18.111 21.507 1.00 57.69 206 ILE A N 1
ATOM 1619 C CA . ILE A 1 206 ? -17.879 17.502 22.316 1.00 57.69 206 ILE A CA 1
ATOM 1620 C C . ILE A 1 206 ? -17.377 17.461 23.762 1.00 57.69 206 ILE A C 1
ATOM 1622 O O . ILE A 1 206 ? -16.577 16.582 24.089 1.00 57.69 206 ILE A O 1
ATOM 1626 N N . PRO A 1 207 ? -17.894 18.307 24.679 1.00 63.28 207 PRO A N 1
ATOM 1627 C CA . PRO A 1 207 ? -17.279 18.494 25.995 1.00 63.28 207 PRO A CA 1
ATOM 1628 C C . PRO A 1 207 ? -17.146 17.209 26.817 1.00 63.28 207 PRO A C 1
ATOM 1630 O O . PRO A 1 207 ? -16.184 17.041 27.556 1.00 63.28 207 PRO A O 1
ATOM 1633 N N . GLY A 1 208 ? -18.109 16.289 26.696 1.00 60.88 208 GLY A N 1
ATOM 1634 C CA . GLY A 1 208 ? -18.059 14.995 27.379 1.00 60.88 208 GLY A CA 1
ATOM 1635 C C . GLY A 1 208 ? -16.984 14.055 26.827 1.00 60.88 208 GLY A C 1
ATOM 1636 O O . GLY A 1 208 ? -16.332 13.374 27.613 1.00 60.88 208 GLY A O 1
ATOM 1637 N N . ASN A 1 209 ? -16.778 14.051 25.505 1.00 69.69 209 ASN A N 1
ATOM 1638 C CA . ASN A 1 209 ? -15.740 13.246 24.859 1.00 69.69 209 ASN A CA 1
ATOM 1639 C C . ASN A 1 209 ? -14.357 13.826 25.147 1.00 69.69 209 ASN A C 1
ATOM 1641 O O . ASN A 1 209 ? -13.476 13.111 25.600 1.00 69.69 209 ASN A O 1
ATOM 1645 N N . ASP A 1 210 ? -14.194 15.140 24.983 1.00 70.00 210 ASP A N 1
ATOM 1646 C CA . ASP A 1 210 ? -12.919 15.813 25.239 1.00 70.00 210 ASP A CA 1
ATOM 1647 C C . ASP A 1 210 ? -12.507 15.662 26.707 1.00 70.00 210 ASP A C 1
ATOM 1649 O O . ASP A 1 210 ? -11.340 15.425 27.021 1.00 70.00 210 ASP A O 1
ATOM 1653 N N . ARG A 1 211 ? -13.481 15.703 27.627 1.00 67.19 211 ARG A N 1
ATOM 1654 C CA . ARG A 1 211 ? -13.220 15.443 29.040 1.00 67.19 211 ARG A CA 1
ATOM 1655 C C . ARG A 1 211 ? -12.824 13.990 29.307 1.00 67.19 211 ARG A C 1
ATOM 1657 O O . ARG A 1 211 ? -11.971 13.760 30.163 1.00 67.19 211 ARG A O 1
ATOM 1664 N N . ALA A 1 212 ? -13.431 13.024 28.620 1.00 66.69 212 ALA A N 1
ATOM 1665 C CA . ALA A 1 212 ? -13.037 11.620 28.716 1.00 66.69 212 ALA A CA 1
ATOM 1666 C C . ALA A 1 212 ? -11.608 11.409 28.183 1.00 66.69 212 ALA A C 1
ATOM 1668 O O . ALA A 1 212 ? -10.796 10.798 28.876 1.00 66.69 212 ALA A O 1
ATOM 1669 N N . ASP A 1 213 ? -11.265 12.018 27.046 1.00 67.38 213 ASP A N 1
ATOM 1670 C CA . ASP A 1 213 ? -9.920 12.008 26.456 1.00 67.38 213 ASP A CA 1
ATOM 1671 C C . ASP A 1 213 ? -8.866 12.613 27.386 1.00 67.38 213 ASP A C 1
ATOM 1673 O O . ASP A 1 213 ? -7.779 12.060 27.559 1.00 67.38 213 ASP A O 1
ATOM 1677 N N . GLU A 1 214 ? -9.160 13.770 27.983 1.00 70.69 214 GLU A N 1
ATOM 1678 C CA . GLU A 1 214 ? -8.283 14.415 28.963 1.00 70.69 214 GLU A CA 1
ATOM 1679 C C . GLU A 1 214 ? -8.014 13.501 30.160 1.00 70.69 214 GLU A C 1
ATOM 1681 O O . GLU A 1 214 ? -6.874 13.389 30.615 1.00 70.69 214 GLU A O 1
ATOM 1686 N N . LEU A 1 215 ? -9.057 12.838 30.668 1.00 67.69 215 LEU A N 1
ATOM 1687 C CA . LEU A 1 215 ? -8.948 11.920 31.798 1.00 67.69 215 LEU A CA 1
ATOM 1688 C C . LEU A 1 215 ? -8.179 10.649 31.425 1.00 67.69 215 LEU A C 1
ATOM 1690 O O . LEU A 1 215 ? -7.339 10.214 32.210 1.00 67.69 215 LEU A O 1
ATOM 1694 N N . ALA A 1 216 ? -8.407 10.094 30.234 1.00 68.44 216 ALA A N 1
ATOM 1695 C CA . ALA A 1 216 ? -7.668 8.943 29.725 1.00 68.44 216 ALA A CA 1
ATOM 1696 C C . ALA A 1 216 ? -6.175 9.269 29.557 1.00 68.44 216 ALA A C 1
ATOM 1698 O O . ALA A 1 216 ? -5.317 8.514 30.017 1.00 68.44 216 ALA A O 1
ATOM 1699 N N . LYS A 1 217 ? -5.848 10.440 28.990 1.00 70.31 217 LYS A N 1
ATOM 1700 C CA . LYS A 1 217 ? -4.465 10.935 28.864 1.00 70.31 217 LYS A CA 1
ATOM 1701 C C . LYS A 1 217 ? -3.808 11.151 30.223 1.00 70.31 217 LYS A C 1
ATOM 1703 O O . LYS A 1 217 ? -2.664 10.750 30.407 1.00 70.31 217 LYS A O 1
ATOM 1708 N N . ALA A 1 218 ? -4.520 11.750 31.177 1.00 70.56 218 ALA A N 1
ATOM 1709 C CA . ALA A 1 218 ? -4.015 11.919 32.537 1.00 70.56 218 ALA A CA 1
ATOM 1710 C C . ALA A 1 218 ? -3.771 10.559 33.215 1.00 70.56 218 ALA A C 1
ATOM 1712 O O . ALA A 1 218 ? -2.730 10.366 33.841 1.00 70.56 218 ALA A O 1
ATOM 1713 N N . GLY A 1 219 ? -4.681 9.598 33.033 1.00 66.12 219 GLY A N 1
ATOM 1714 C CA . GLY A 1 219 ? -4.536 8.227 33.520 1.00 66.12 219 GLY A CA 1
ATOM 1715 C C . GLY A 1 219 ? -3.301 7.530 32.954 1.00 66.12 219 GLY A C 1
ATOM 1716 O O . GLY A 1 219 ? -2.537 6.951 33.715 1.00 66.12 219 GLY A O 1
ATOM 1717 N N . ALA A 1 220 ? -3.036 7.678 31.653 1.00 64.56 220 ALA A N 1
ATOM 1718 C CA . ALA A 1 220 ? -1.859 7.107 30.991 1.00 64.56 220 ALA A CA 1
ATOM 1719 C C . ALA A 1 220 ? -0.511 7.658 31.504 1.00 64.56 220 ALA A C 1
ATOM 1721 O O . ALA A 1 220 ? 0.528 7.057 31.248 1.00 64.56 220 ALA A O 1
ATOM 1722 N N . THR A 1 221 ? -0.512 8.795 32.210 1.00 66.75 221 THR A N 1
ATOM 1723 C CA . THR A 1 221 ? 0.696 9.393 32.810 1.00 66.75 221 THR A CA 1
ATOM 1724 C C . THR A 1 221 ? 0.921 9.016 34.275 1.00 66.75 221 THR A C 1
ATOM 1726 O O . THR A 1 221 ? 1.942 9.399 34.848 1.00 66.75 221 THR A O 1
ATOM 1729 N N . LEU A 1 222 ? -0.013 8.291 34.901 1.00 65.44 222 LEU A N 1
ATOM 1730 C CA . LEU A 1 222 ? 0.141 7.843 36.283 1.00 65.44 222 LEU A CA 1
ATOM 1731 C C . LEU A 1 222 ? 1.204 6.732 36.381 1.00 65.44 222 LEU A C 1
ATOM 1733 O O . LEU A 1 222 ? 1.314 5.916 35.466 1.00 65.44 222 LEU A O 1
ATOM 1737 N N . PRO A 1 223 ? 1.989 6.690 37.477 1.00 51.94 223 PRO A N 1
ATOM 1738 C CA . PRO A 1 223 ? 2.960 5.629 37.691 1.00 51.94 223 PRO A CA 1
ATOM 1739 C C . PRO A 1 223 ? 2.279 4.262 37.783 1.00 51.94 223 PRO A C 1
ATOM 1741 O O . PRO A 1 223 ? 1.143 4.142 38.243 1.00 51.94 223 PRO A O 1
ATOM 1744 N N . ASP A 1 224 ? 3.018 3.258 37.325 1.00 51.56 224 ASP A N 1
ATOM 1745 C CA . ASP A 1 224 ? 2.552 1.909 37.027 1.00 51.56 224 ASP A CA 1
ATOM 1746 C C . ASP A 1 224 ? 1.759 1.268 38.190 1.00 51.56 224 ASP A C 1
ATOM 1748 O O . ASP A 1 224 ? 2.300 1.122 39.293 1.00 51.56 224 ASP A O 1
ATOM 1752 N N . PRO A 1 225 ? 0.479 0.888 38.006 1.00 51.75 225 PRO A N 1
ATOM 1753 C CA . PRO A 1 225 ? -0.186 -0.019 38.923 1.00 51.75 225 PRO A CA 1
ATOM 1754 C C . PRO A 1 225 ? 0.413 -1.427 38.794 1.00 51.75 225 PRO A C 1
ATOM 1756 O O . PRO A 1 225 ? 1.025 -1.793 37.801 1.00 51.75 225 PRO A O 1
ATOM 1759 N N . THR A 1 226 ? 0.199 -2.260 39.807 1.00 45.66 226 THR A N 1
ATOM 1760 C CA . THR A 1 226 ? 0.772 -3.608 39.997 1.00 45.66 226 THR A CA 1
ATOM 1761 C C . THR A 1 226 ? 0.429 -4.664 38.927 1.00 45.66 226 THR A C 1
ATOM 1763 O O . THR A 1 226 ? 0.706 -5.845 39.139 1.00 45.66 226 THR A O 1
ATOM 1766 N N . MET A 1 227 ? -0.184 -4.290 37.800 1.00 48.78 227 MET A N 1
ATOM 1767 C CA . MET A 1 227 ? -0.627 -5.212 36.753 1.00 48.78 227 MET A CA 1
ATOM 1768 C C . MET A 1 227 ? 0.003 -4.863 35.401 1.00 48.78 227 MET A C 1
ATOM 1770 O O . MET A 1 227 ? -0.470 -3.980 34.690 1.00 48.78 227 MET A O 1
ATOM 1774 N N . ASP A 1 228 ? 1.027 -5.630 35.022 1.00 53.09 228 ASP A N 1
ATOM 1775 C CA . ASP A 1 228 ? 1.615 -5.628 33.680 1.00 53.09 228 ASP A CA 1
ATOM 1776 C C . ASP A 1 228 ? 0.669 -6.336 32.692 1.00 53.09 228 ASP A C 1
ATOM 1778 O O . ASP A 1 228 ? 0.823 -7.515 32.361 1.00 53.09 228 ASP A O 1
ATOM 1782 N N . ILE A 1 229 ? -0.382 -5.636 32.262 1.00 56.00 229 ILE A N 1
ATOM 1783 C CA . ILE A 1 229 ? -1.316 -6.161 31.263 1.00 56.00 229 ILE A CA 1
ATOM 1784 C C . ILE A 1 229 ? -0.713 -5.924 29.877 1.00 56.00 229 ILE A C 1
ATOM 1786 O O . ILE A 1 229 ? -0.804 -4.839 29.299 1.00 56.00 229 ILE A O 1
ATOM 1790 N N . THR A 1 230 ? -0.116 -6.977 29.316 1.00 63.16 230 THR A N 1
ATOM 1791 C CA . THR A 1 230 ? 0.305 -7.003 27.914 1.00 63.16 230 THR A CA 1
ATOM 1792 C C . THR A 1 230 ? -0.802 -7.559 27.027 1.00 63.16 230 THR A C 1
ATOM 1794 O O . THR A 1 230 ? -1.206 -8.714 27.143 1.00 63.16 230 THR A O 1
ATOM 1797 N N . THR A 1 231 ? -1.275 -6.738 26.094 1.00 65.81 231 THR A N 1
ATOM 1798 C CA . THR A 1 231 ? -2.391 -7.094 25.208 1.00 65.81 231 THR A CA 1
ATOM 1799 C C . THR A 1 231 ? -1.931 -7.943 24.019 1.00 65.81 231 THR A C 1
ATOM 1801 O O . THR A 1 231 ? -0.808 -7.820 23.513 1.00 65.81 231 THR A O 1
ATOM 1804 N N . LEU A 1 232 ? -2.819 -8.801 23.504 1.00 72.19 232 LEU A N 1
ATOM 1805 C CA . LEU A 1 232 ? -2.532 -9.602 22.308 1.00 72.19 232 LEU A CA 1
ATOM 1806 C C . LEU A 1 232 ? -2.304 -8.714 21.074 1.00 72.19 232 LEU A C 1
ATOM 1808 O O . LEU A 1 232 ? -1.485 -9.047 20.212 1.00 72.19 232 LEU A O 1
ATOM 1812 N N . ALA A 1 233 ? -3.006 -7.580 20.986 1.00 68.44 233 ALA A N 1
ATOM 1813 C CA . ALA A 1 233 ? -2.819 -6.600 19.921 1.00 68.44 233 ALA A CA 1
ATOM 1814 C C . ALA A 1 233 ? -1.398 -6.011 19.932 1.00 68.44 233 ALA A C 1
ATOM 1816 O O . ALA A 1 233 ? -0.730 -6.014 18.889 1.00 68.44 233 ALA A O 1
ATOM 1817 N N . TYR A 1 234 ? -0.899 -5.618 21.110 1.00 71.12 234 TYR A N 1
ATOM 1818 C CA . TYR A 1 234 ? 0.475 -5.150 21.291 1.00 71.12 234 TYR A CA 1
ATOM 1819 C C . TYR A 1 234 ? 1.499 -6.214 20.870 1.00 71.12 234 TYR A C 1
ATOM 1821 O O . TYR A 1 234 ? 2.396 -5.932 20.068 1.00 71.12 234 TYR A O 1
ATOM 1829 N N . LEU A 1 235 ? 1.343 -7.462 21.335 1.00 78.00 235 LEU A N 1
ATOM 1830 C CA . LEU A 1 235 ? 2.248 -8.563 20.976 1.00 78.00 235 LEU A CA 1
ATOM 1831 C C . LEU A 1 235 ? 2.267 -8.822 19.467 1.00 78.00 235 LEU A C 1
ATOM 1833 O O . LEU A 1 235 ? 3.340 -8.967 18.880 1.00 78.00 235 LEU A O 1
ATOM 1837 N N . ARG A 1 236 ? 1.101 -8.819 18.811 1.00 79.12 236 ARG A N 1
ATOM 1838 C CA . ARG A 1 236 ? 0.997 -8.979 17.351 1.00 79.12 236 ARG A CA 1
ATOM 1839 C C . ARG A 1 236 ? 1.689 -7.847 16.600 1.00 79.12 236 ARG A C 1
ATOM 1841 O O . ARG A 1 236 ? 2.404 -8.113 15.631 1.00 79.12 236 ARG A O 1
ATOM 1848 N N . ARG A 1 237 ? 1.513 -6.591 17.029 1.00 81.88 237 ARG A N 1
ATOM 1849 C CA . ARG A 1 237 ? 2.209 -5.447 16.421 1.00 81.88 237 ARG A CA 1
ATOM 1850 C C . ARG A 1 237 ? 3.720 -5.576 16.592 1.00 81.88 237 ARG A C 1
ATOM 1852 O O . ARG A 1 237 ? 4.443 -5.395 15.612 1.00 81.88 237 ARG A O 1
ATOM 1859 N N . LYS A 1 238 ? 4.191 -5.926 17.793 1.00 82.88 238 LYS A N 1
ATOM 1860 C CA . LYS A 1 238 ? 5.618 -6.119 18.088 1.00 82.88 238 LYS A CA 1
ATOM 1861 C C . LYS A 1 238 ? 6.218 -7.251 17.255 1.00 82.88 238 LYS A C 1
ATOM 1863 O O . LYS A 1 238 ? 7.239 -7.036 16.616 1.00 82.88 238 LYS A O 1
ATOM 1868 N N . ALA A 1 239 ? 5.545 -8.398 17.166 1.00 85.56 239 ALA A N 1
ATOM 1869 C CA . ALA A 1 239 ? 5.971 -9.518 16.328 1.00 85.56 239 ALA A CA 1
ATOM 1870 C C . ALA A 1 239 ? 6.037 -9.139 14.838 1.00 85.56 239 ALA A C 1
ATOM 1872 O O . ALA A 1 239 ? 6.991 -9.485 14.147 1.00 85.56 239 ALA A O 1
ATOM 1873 N N . LYS A 1 240 ? 5.059 -8.373 14.334 1.00 84.75 240 LYS A N 1
ATOM 1874 C CA . LYS A 1 240 ? 5.068 -7.887 12.946 1.00 84.75 240 LYS A CA 1
ATOM 1875 C C . LYS A 1 240 ? 6.206 -6.895 12.685 1.00 84.75 240 LYS A C 1
ATOM 1877 O O . LYS A 1 240 ? 6.808 -6.934 11.613 1.00 84.75 240 LYS A O 1
ATOM 1882 N N . ALA A 1 241 ? 6.482 -6.007 13.639 1.00 86.62 241 ALA A N 1
ATOM 1883 C CA . ALA A 1 241 ? 7.592 -5.064 13.559 1.00 86.62 241 ALA A CA 1
ATOM 1884 C C . ALA A 1 241 ? 8.949 -5.788 13.596 1.00 86.62 241 ALA A C 1
ATOM 1886 O O . ALA A 1 241 ? 9.810 -5.489 12.772 1.00 86.62 241 ALA A O 1
ATOM 1887 N N . ASP A 1 242 ? 9.102 -6.779 14.479 1.00 89.25 242 ASP A N 1
ATOM 1888 C CA . ASP A 1 242 ? 10.298 -7.624 14.563 1.00 89.25 242 ASP A CA 1
ATOM 1889 C C . ASP A 1 242 ? 10.527 -8.400 13.261 1.00 89.25 242 ASP A C 1
ATOM 1891 O O . ASP A 1 242 ? 11.596 -8.308 12.664 1.00 89.25 242 ASP A O 1
ATOM 1895 N N . ALA A 1 243 ? 9.496 -9.072 12.739 1.00 87.69 243 ALA A N 1
ATOM 1896 C CA . ALA A 1 243 ? 9.583 -9.785 11.466 1.00 87.69 243 ALA A CA 1
ATOM 1897 C C . ALA A 1 243 ? 9.992 -8.861 10.305 1.00 87.69 243 ALA A C 1
ATOM 1899 O O . ALA A 1 243 ? 10.830 -9.233 9.484 1.00 87.69 243 ALA A O 1
ATOM 1900 N N . ALA A 1 244 ? 9.443 -7.641 10.246 1.00 86.88 244 ALA A N 1
ATOM 1901 C CA . ALA A 1 244 ? 9.819 -6.656 9.235 1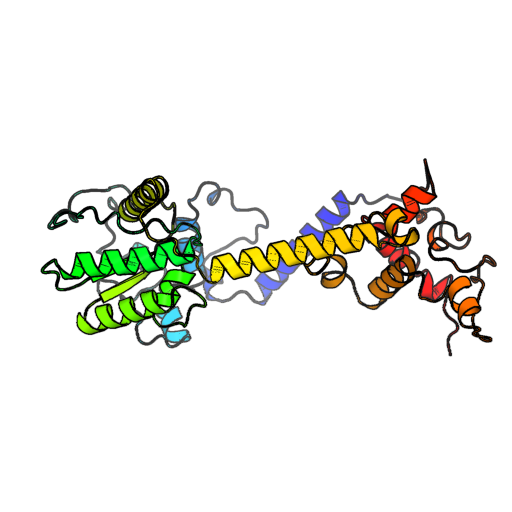.00 86.88 244 ALA A CA 1
ATOM 1902 C C . ALA A 1 244 ? 11.277 -6.189 9.386 1.00 86.88 244 ALA A C 1
ATOM 1904 O O . ALA A 1 244 ? 11.983 -6.068 8.388 1.00 86.88 244 ALA A O 1
ATOM 1905 N N . SER A 1 245 ? 11.735 -5.961 10.620 1.00 89.31 245 SER A N 1
ATOM 1906 C CA . SER A 1 245 ? 13.117 -5.565 10.904 1.00 89.31 245 SER A CA 1
ATOM 1907 C C . SER A 1 245 ? 14.111 -6.674 10.559 1.00 89.31 245 SER A C 1
ATOM 1909 O O . SER A 1 245 ? 15.111 -6.415 9.891 1.00 89.31 245 SER A O 1
ATOM 1911 N N . ARG A 1 246 ? 13.808 -7.921 10.934 1.00 90.88 246 ARG A N 1
ATOM 1912 C CA . ARG A 1 246 ? 14.634 -9.094 10.618 1.00 90.88 246 ARG A CA 1
ATOM 1913 C C . ARG A 1 246 ? 14.704 -9.350 9.118 1.00 90.88 246 ARG A C 1
ATOM 1915 O O . ARG A 1 246 ? 15.774 -9.684 8.621 1.00 90.88 246 ARG A O 1
ATOM 1922 N N . PHE A 1 247 ? 13.600 -9.156 8.397 1.00 88.81 247 PHE A N 1
ATOM 1923 C CA . PHE A 1 247 ? 13.582 -9.263 6.940 1.00 88.81 247 PHE A CA 1
ATOM 1924 C C . PHE A 1 247 ? 14.459 -8.200 6.267 1.00 88.81 247 PHE A C 1
ATOM 1926 O O . PHE A 1 247 ? 15.247 -8.540 5.389 1.00 88.81 247 PHE A O 1
ATOM 1933 N N . GLU A 1 248 ? 14.373 -6.938 6.699 1.00 89.69 248 GLU A N 1
ATOM 1934 C CA . GLU A 1 248 ? 15.245 -5.871 6.189 1.00 89.69 248 GLU A CA 1
ATOM 1935 C C . GLU A 1 248 ? 16.721 -6.177 6.485 1.00 89.69 248 GLU A C 1
ATOM 1937 O O . GLU A 1 248 ? 17.550 -6.097 5.584 1.00 89.69 248 GLU A O 1
ATOM 1942 N N . ALA A 1 249 ? 17.050 -6.588 7.715 1.00 91.19 249 ALA A N 1
ATOM 1943 C CA . ALA A 1 249 ? 18.418 -6.930 8.100 1.00 91.19 249 ALA A CA 1
ATOM 1944 C C . ALA A 1 249 ? 18.977 -8.101 7.275 1.00 91.19 249 ALA A C 1
ATOM 1946 O O . ALA A 1 249 ? 20.083 -8.004 6.742 1.00 91.19 249 ALA A O 1
ATOM 1947 N N . TRP A 1 250 ? 18.195 -9.176 7.125 1.00 93.31 250 TRP A N 1
ATOM 1948 C CA . TRP A 1 250 ? 18.544 -10.312 6.271 1.00 93.31 250 TRP A CA 1
ATOM 1949 C C . TRP A 1 250 ? 18.776 -9.871 4.827 1.00 93.31 250 TRP A C 1
ATOM 1951 O O . TRP A 1 250 ? 19.795 -10.217 4.237 1.00 93.31 250 TRP A O 1
ATOM 1961 N N . TRP A 1 251 ? 17.873 -9.064 4.265 1.00 90.44 251 TRP A N 1
ATOM 1962 C CA . TRP A 1 251 ? 18.028 -8.609 2.892 1.00 90.44 251 TRP A CA 1
ATOM 1963 C C . TRP A 1 251 ? 19.273 -7.751 2.712 1.00 90.44 251 TRP A C 1
ATOM 1965 O O . TRP A 1 251 ? 19.987 -7.960 1.746 1.00 90.44 251 TRP A O 1
ATOM 1975 N N . GLN A 1 252 ? 19.581 -6.821 3.619 1.00 88.62 252 GLN A N 1
ATOM 1976 C CA . GLN A 1 252 ? 20.797 -6.003 3.513 1.00 88.62 252 GLN A CA 1
ATOM 1977 C C . GLN A 1 252 ? 22.087 -6.839 3.576 1.00 88.62 252 GLN A C 1
ATOM 1979 O O . GLN A 1 252 ? 23.072 -6.480 2.918 1.00 88.62 252 GLN A O 1
ATOM 1984 N N . ALA A 1 253 ? 22.075 -7.941 4.334 1.00 91.06 253 ALA A N 1
ATOM 1985 C CA . ALA A 1 253 ? 23.192 -8.878 4.431 1.00 91.06 253 ALA A CA 1
ATOM 1986 C C . ALA A 1 253 ? 23.345 -9.735 3.161 1.00 91.06 253 ALA A C 1
ATOM 1988 O O . ALA A 1 253 ? 24.433 -9.796 2.595 1.00 91.06 253 ALA A O 1
ATOM 1989 N N . GLU A 1 254 ? 22.253 -10.327 2.675 1.00 91.88 254 GLU A N 1
ATOM 1990 C CA . GLU A 1 254 ? 22.263 -11.296 1.568 1.00 91.88 254 GLU A CA 1
ATOM 1991 C C . GLU A 1 254 ? 22.040 -10.663 0.180 1.00 91.88 254 GLU A C 1
ATOM 1993 O O . GLU A 1 254 ? 22.001 -11.368 -0.831 1.00 91.88 254 GLU A O 1
ATOM 1998 N N . MET A 1 255 ? 21.865 -9.337 0.093 1.00 87.81 255 MET A N 1
ATOM 1999 C CA . MET A 1 255 ? 21.548 -8.659 -1.169 1.00 87.81 255 MET A CA 1
ATOM 2000 C C . MET A 1 255 ? 22.647 -8.886 -2.215 1.00 87.81 255 MET A C 1
ATOM 2002 O O . MET A 1 255 ? 23.776 -8.422 -2.014 1.00 87.81 255 MET A O 1
ATOM 2006 N N . PRO A 1 256 ? 22.317 -9.458 -3.389 1.00 87.94 256 PRO A N 1
ATOM 2007 C CA . PRO A 1 256 ? 23.270 -9.552 -4.485 1.00 87.94 256 PRO A CA 1
ATOM 2008 C C . PRO A 1 256 ? 23.739 -8.165 -4.941 1.00 87.94 256 PRO A C 1
ATOM 2010 O O . PRO A 1 256 ? 22.944 -7.221 -5.003 1.00 87.94 256 PRO A O 1
ATOM 2013 N N . ASP A 1 257 ? 24.998 -8.045 -5.369 1.00 87.25 257 ASP A N 1
ATOM 2014 C CA . ASP A 1 257 ? 25.573 -6.775 -5.848 1.00 87.25 257 ASP A CA 1
ATOM 2015 C C . ASP A 1 257 ? 24.761 -6.130 -6.977 1.00 87.25 257 ASP A C 1
ATOM 2017 O O . ASP A 1 257 ? 24.647 -4.904 -7.068 1.00 87.25 257 ASP A O 1
ATOM 2021 N N . SER A 1 258 ? 24.135 -6.956 -7.823 1.00 83.25 258 SER A N 1
ATOM 2022 C CA . SER A 1 258 ? 23.235 -6.493 -8.878 1.00 83.25 258 SER A CA 1
ATOM 2023 C C . SER A 1 258 ? 22.046 -5.708 -8.322 1.00 83.25 258 SER A C 1
ATOM 2025 O O . SER A 1 258 ? 21.699 -4.676 -8.889 1.00 83.25 258 SER A O 1
ATOM 2027 N N . TYR A 1 259 ? 21.458 -6.139 -7.205 1.00 86.12 259 TYR A N 1
ATOM 2028 C CA . TYR A 1 259 ? 20.361 -5.443 -6.530 1.00 86.12 259 TYR A CA 1
ATOM 2029 C C . TYR A 1 259 ? 20.860 -4.257 -5.698 1.00 86.12 259 TYR A C 1
ATOM 2031 O O . TYR A 1 259 ? 20.208 -3.208 -5.694 1.00 86.12 259 TYR A O 1
ATOM 2039 N N . ARG A 1 260 ? 22.051 -4.362 -5.090 1.00 88.19 260 ARG A N 1
ATOM 2040 C CA . ARG A 1 260 ? 22.704 -3.250 -4.373 1.00 88.19 260 ARG A CA 1
ATOM 2041 C C . ARG A 1 260 ? 22.898 -2.044 -5.292 1.00 88.19 260 ARG A C 1
ATOM 2043 O O . ARG A 1 260 ? 22.604 -0.909 -4.916 1.00 88.19 260 ARG A O 1
ATOM 2050 N N . ALA A 1 261 ? 23.297 -2.295 -6.539 1.00 87.56 261 ALA A N 1
ATOM 2051 C CA . ALA A 1 261 ? 23.453 -1.267 -7.561 1.00 87.56 261 ALA A CA 1
ATOM 2052 C C . ALA A 1 261 ? 22.125 -0.579 -7.943 1.00 87.56 261 ALA A C 1
ATOM 2054 O O . ALA A 1 261 ? 22.130 0.614 -8.258 1.00 87.56 261 ALA A O 1
ATOM 2055 N N . LEU A 1 262 ? 20.995 -1.299 -7.883 1.00 88.00 262 LEU A N 1
ATOM 2056 C CA . LEU A 1 262 ? 19.656 -0.785 -8.203 1.00 88.00 262 LEU A CA 1
ATOM 2057 C C . LEU A 1 262 ? 19.054 0.092 -7.100 1.00 88.00 262 LEU A C 1
ATOM 2059 O O . LEU A 1 262 ? 18.104 0.821 -7.379 1.00 88.00 262 LEU A O 1
ATOM 2063 N N . LYS A 1 263 ? 19.593 0.054 -5.872 1.00 86.88 263 LYS A N 1
ATOM 2064 C CA . LYS A 1 263 ? 19.101 0.834 -4.719 1.00 86.88 263 LYS A CA 1
ATOM 2065 C C . LYS A 1 263 ? 17.605 0.617 -4.442 1.00 86.88 263 LYS A C 1
ATOM 2067 O O . LYS A 1 263 ? 16.872 1.564 -4.156 1.00 86.88 263 LYS A O 1
ATOM 2072 N N . LEU A 1 264 ? 17.146 -0.627 -4.573 1.00 84.38 264 LEU A N 1
ATOM 2073 C CA . LEU A 1 264 ? 15.787 -1.016 -4.202 1.00 84.38 264 LEU A CA 1
ATOM 2074 C C . LEU A 1 264 ? 15.710 -1.203 -2.684 1.00 84.38 264 LEU A C 1
ATOM 2076 O O . LEU A 1 264 ? 16.491 -1.956 -2.109 1.00 84.38 264 LEU A O 1
ATOM 2080 N N . THR A 1 265 ? 14.766 -0.520 -2.043 1.00 80.19 265 THR A N 1
ATOM 2081 C CA . THR A 1 265 ? 14.450 -0.709 -0.621 1.00 80.19 265 THR A CA 1
ATOM 2082 C C . THR A 1 265 ? 13.562 -1.930 -0.452 1.00 80.19 265 THR A C 1
ATOM 2084 O O . THR A 1 265 ? 12.633 -2.105 -1.250 1.00 80.19 265 THR A O 1
ATOM 2087 N N . THR A 1 266 ? 13.772 -2.738 0.590 1.00 81.06 266 THR A N 1
ATOM 2088 C CA . THR A 1 266 ? 12.785 -3.782 0.878 1.00 81.06 266 THR A CA 1
ATOM 2089 C C . THR A 1 266 ? 11.508 -3.180 1.403 1.00 81.06 266 THR A C 1
ATOM 2091 O O . THR A 1 266 ? 11.466 -2.082 1.963 1.00 81.06 266 THR A O 1
ATOM 2094 N N . THR A 1 267 ? 10.427 -3.913 1.199 1.00 79.56 267 THR A N 1
ATOM 2095 C CA . THR A 1 267 ? 9.178 -3.593 1.846 1.00 79.56 267 THR A CA 1
ATOM 2096 C C . THR A 1 267 ? 8.420 -4.875 2.125 1.00 79.56 267 THR A C 1
ATOM 2098 O O . THR A 1 267 ? 8.388 -5.792 1.310 1.00 79.56 267 THR A O 1
ATOM 2101 N N . THR A 1 268 ? 7.791 -4.929 3.295 1.00 77.25 268 THR A N 1
ATOM 2102 C CA . THR A 1 268 ? 6.809 -5.964 3.641 1.00 77.25 268 THR A CA 1
ATOM 2103 C C . THR A 1 268 ? 5.418 -5.643 3.086 1.00 77.25 268 THR A C 1
ATOM 2105 O O . THR A 1 268 ? 4.487 -6.430 3.244 1.00 77.25 268 THR A O 1
ATOM 2108 N N . LYS A 1 269 ? 5.247 -4.475 2.453 1.00 79.88 269 LYS A N 1
ATOM 2109 C CA . LYS A 1 269 ? 4.006 -4.054 1.794 1.00 79.88 269 LYS A CA 1
ATOM 2110 C C . LYS A 1 269 ? 4.067 -4.376 0.305 1.00 79.88 269 LYS A C 1
ATOM 2112 O O . LYS A 1 269 ? 5.144 -4.508 -0.260 1.00 79.88 269 LYS A O 1
ATOM 2117 N N . CYS A 1 270 ? 2.908 -4.438 -0.347 1.00 79.81 270 CYS A N 1
ATOM 2118 C CA . CYS A 1 270 ? 2.846 -4.557 -1.803 1.00 79.81 270 CYS A CA 1
ATOM 2119 C C . CYS A 1 270 ? 3.499 -3.318 -2.463 1.00 79.81 270 CYS A C 1
ATOM 2121 O O . CYS A 1 270 ? 3.025 -2.200 -2.221 1.00 79.81 270 CYS A O 1
ATOM 2123 N N . PRO A 1 271 ? 4.580 -3.472 -3.257 1.00 82.75 271 PRO A N 1
ATOM 2124 C CA . PRO A 1 271 ? 5.216 -2.365 -3.967 1.00 82.75 271 PRO A CA 1
ATOM 2125 C C . PRO A 1 271 ? 4.263 -1.680 -4.954 1.00 82.75 271 PRO A C 1
ATOM 2127 O O . PRO A 1 271 ? 3.377 -2.313 -5.531 1.00 82.75 271 PRO A O 1
ATOM 2130 N N . LYS A 1 272 ? 4.457 -0.376 -5.187 1.00 82.44 272 LYS A N 1
ATOM 2131 C CA . LYS A 1 272 ? 3.556 0.431 -6.033 1.00 82.44 272 LYS A CA 1
ATOM 2132 C C . LYS A 1 272 ? 3.520 -0.063 -7.479 1.00 82.44 272 LYS A C 1
ATOM 2134 O O . LYS A 1 272 ? 2.464 -0.033 -8.109 1.00 82.44 272 LYS A O 1
ATOM 2139 N N . GLU A 1 273 ? 4.647 -0.559 -7.980 1.00 82.38 273 GLU A N 1
ATOM 2140 C CA . GLU A 1 273 ? 4.756 -1.134 -9.317 1.00 82.38 273 GLU A CA 1
ATOM 2141 C C . GLU A 1 273 ? 3.861 -2.365 -9.522 1.00 82.38 273 GLU A C 1
ATOM 2143 O O . GLU A 1 273 ? 3.433 -2.601 -10.646 1.00 82.38 273 GLU A O 1
ATOM 2148 N N . LEU A 1 274 ? 3.527 -3.123 -8.469 1.00 82.62 274 LEU A N 1
ATOM 2149 C CA . LEU A 1 274 ? 2.657 -4.299 -8.590 1.00 82.62 274 LEU A CA 1
ATOM 2150 C C . LEU A 1 274 ? 1.171 -3.935 -8.691 1.00 82.62 274 LEU A C 1
ATOM 2152 O O . LEU A 1 274 ? 0.389 -4.720 -9.214 1.00 82.62 274 LEU A O 1
ATOM 2156 N N . VAL A 1 275 ? 0.776 -2.758 -8.197 1.00 83.75 275 VAL A N 1
ATOM 2157 C CA . VAL A 1 275 ? -0.633 -2.332 -8.166 1.00 83.75 275 VAL A CA 1
ATOM 2158 C C . VAL A 1 275 ? -1.017 -1.561 -9.431 1.00 83.75 275 VAL A C 1
ATOM 2160 O O . VAL A 1 275 ? -2.140 -1.683 -9.908 1.00 83.75 275 VAL A O 1
ATOM 2163 N N . GLY A 1 276 ? -0.103 -0.747 -9.971 1.00 82.00 276 GLY A N 1
ATOM 2164 C CA . GLY A 1 276 ? -0.421 0.209 -11.040 1.00 82.00 276 GLY A CA 1
ATOM 2165 C C . GLY A 1 276 ? 0.084 -0.140 -12.442 1.00 82.00 276 GLY A C 1
ATOM 2166 O O . GLY A 1 276 ? -0.271 0.561 -13.388 1.00 82.00 276 GLY A O 1
ATOM 2167 N N . VAL A 1 277 ? 0.936 -1.158 -12.605 1.00 88.94 277 VAL A N 1
ATOM 2168 C CA . VAL A 1 277 ? 1.610 -1.441 -13.886 1.00 88.94 277 VAL A CA 1
ATOM 2169 C C . VAL A 1 277 ? 0.991 -2.666 -14.570 1.00 88.94 277 VAL A C 1
ATOM 2171 O O . VAL A 1 277 ? 0.894 -3.718 -13.940 1.00 88.94 277 VAL A O 1
ATOM 2174 N N . PRO A 1 278 ? 0.628 -2.586 -15.868 1.00 90.25 278 PRO A N 1
ATOM 2175 C CA . PRO A 1 278 ? 0.168 -3.747 -16.627 1.00 90.25 278 PRO A CA 1
ATOM 2176 C C . PRO A 1 278 ? 1.178 -4.902 -16.614 1.00 90.25 278 PRO A C 1
ATOM 2178 O O . PRO A 1 278 ? 2.391 -4.681 -16.689 1.00 90.25 278 PRO A O 1
ATOM 2181 N N . ARG A 1 279 ? 0.674 -6.143 -16.578 1.00 89.69 279 ARG A N 1
ATOM 2182 C CA . ARG A 1 279 ? 1.475 -7.369 -16.402 1.00 89.69 279 ARG A CA 1
ATOM 2183 C C . ARG A 1 279 ? 2.626 -7.507 -17.404 1.00 89.69 279 ARG A C 1
ATOM 2185 O O . ARG A 1 279 ? 3.730 -7.862 -17.005 1.00 89.69 279 ARG A O 1
ATOM 2192 N N . GLU A 1 280 ? 2.389 -7.205 -18.676 1.00 86.62 280 GLU A N 1
ATOM 2193 C CA . GLU A 1 280 ? 3.390 -7.311 -19.753 1.00 86.62 280 GLU A CA 1
ATOM 2194 C C . GLU A 1 280 ? 4.590 -6.387 -19.514 1.00 86.62 280 GLU A C 1
ATOM 2196 O O . GLU A 1 280 ? 5.752 -6.790 -19.574 1.00 86.62 280 GLU A O 1
ATOM 2201 N N . ARG A 1 281 ? 4.313 -5.138 -19.138 1.00 88.38 281 ARG A N 1
ATOM 2202 C CA . ARG A 1 281 ? 5.341 -4.143 -18.825 1.00 88.38 281 ARG A CA 1
ATOM 2203 C C . ARG A 1 281 ? 6.066 -4.455 -17.522 1.00 88.38 281 ARG A C 1
ATOM 2205 O O . ARG A 1 281 ? 7.284 -4.293 -17.437 1.00 88.38 281 ARG A O 1
ATOM 2212 N N . LEU A 1 282 ? 5.321 -4.907 -16.515 1.00 91.81 282 LEU A N 1
ATOM 2213 C CA . LEU A 1 282 ? 5.886 -5.338 -15.243 1.00 91.81 282 LEU A CA 1
ATOM 2214 C C . LEU A 1 282 ? 6.859 -6.505 -15.451 1.00 91.81 282 LEU A C 1
ATOM 2216 O O . LEU A 1 282 ? 7.946 -6.497 -14.877 1.00 91.81 282 LEU A O 1
ATOM 2220 N N . HIS A 1 283 ? 6.518 -7.455 -16.323 1.00 91.69 283 HIS A N 1
ATOM 2221 C CA . HIS A 1 283 ? 7.398 -8.562 -16.687 1.00 91.69 283 HIS A CA 1
ATOM 2222 C C . HIS A 1 283 ? 8.756 -8.068 -17.214 1.00 91.69 283 HIS A C 1
ATOM 2224 O O . HIS A 1 283 ? 9.790 -8.532 -16.737 1.00 91.69 283 HIS A O 1
ATOM 2230 N N . HIS A 1 284 ? 8.792 -7.077 -18.112 1.00 92.25 284 HIS A N 1
ATOM 2231 C CA . HIS A 1 284 ? 10.060 -6.529 -18.614 1.00 92.25 284 HIS A CA 1
ATOM 2232 C C . HIS A 1 284 ? 10.899 -5.842 -17.531 1.00 92.25 284 HIS A C 1
ATOM 2234 O O . HIS A 1 284 ? 12.122 -5.983 -17.516 1.00 92.25 284 HIS A O 1
ATOM 2240 N N . LEU A 1 285 ? 10.256 -5.120 -16.610 1.00 92.88 285 LEU A N 1
ATOM 2241 C CA . LEU A 1 285 ? 10.941 -4.483 -15.486 1.00 92.88 285 LEU A CA 1
ATOM 2242 C C . LEU A 1 285 ? 11.545 -5.526 -14.534 1.00 92.88 285 LEU A C 1
ATOM 2244 O O . LEU A 1 285 ? 12.712 -5.421 -14.158 1.00 92.88 285 LEU A O 1
ATOM 2248 N N . LEU A 1 286 ? 10.768 -6.547 -14.163 1.00 92.00 286 LEU A N 1
ATOM 2249 C CA . LEU A 1 286 ? 11.229 -7.627 -13.288 1.00 92.00 286 LEU A CA 1
ATOM 2250 C C . LEU A 1 286 ? 12.340 -8.449 -13.947 1.00 92.00 286 LEU A C 1
ATOM 2252 O O . LEU A 1 286 ? 13.326 -8.775 -13.282 1.00 92.00 286 LEU A O 1
ATOM 2256 N N . ALA A 1 287 ? 12.234 -8.713 -15.250 1.00 92.50 287 ALA A N 1
ATOM 2257 C CA . ALA A 1 287 ? 13.291 -9.346 -16.027 1.00 92.50 287 ALA A CA 1
ATOM 2258 C C . ALA A 1 287 ? 14.575 -8.508 -16.002 1.00 92.50 287 ALA A C 1
ATOM 2260 O O . ALA A 1 287 ? 15.647 -9.042 -15.732 1.00 92.50 287 ALA A O 1
ATOM 2261 N N . ALA A 1 288 ? 14.490 -7.189 -16.209 1.00 92.00 288 ALA A N 1
ATOM 2262 C CA . ALA A 1 288 ? 15.659 -6.311 -16.166 1.00 92.00 288 ALA A CA 1
ATOM 2263 C C . ALA A 1 288 ? 16.326 -6.272 -14.775 1.00 92.00 288 ALA A C 1
ATOM 2265 O O . ALA A 1 288 ? 17.553 -6.277 -14.688 1.00 92.00 288 ALA A O 1
ATOM 2266 N N . ARG A 1 289 ? 15.535 -6.281 -13.690 1.00 90.94 289 ARG A N 1
ATOM 2267 C CA . ARG A 1 289 ? 16.033 -6.292 -12.298 1.00 90.94 289 ARG A CA 1
ATOM 2268 C C . ARG A 1 289 ? 16.714 -7.610 -11.929 1.00 90.94 289 ARG A C 1
ATOM 2270 O O . ARG A 1 289 ? 17.831 -7.610 -11.424 1.00 90.94 289 ARG A O 1
ATOM 2277 N N . SER A 1 290 ? 16.046 -8.726 -12.211 1.00 89.44 290 SER A N 1
ATOM 2278 C CA . SER A 1 290 ? 16.547 -10.074 -11.909 1.00 89.44 290 SER A CA 1
ATOM 2279 C C . SER A 1 290 ? 17.621 -10.548 -12.888 1.00 89.44 290 SER A C 1
ATOM 2281 O O . SER A 1 290 ? 18.347 -11.491 -12.594 1.00 89.44 290 SER A O 1
ATOM 2283 N N . ARG A 1 291 ? 17.718 -9.909 -14.062 1.00 87.94 291 ARG A N 1
ATOM 2284 C CA . ARG A 1 291 ? 18.450 -10.392 -15.245 1.00 87.94 291 ARG A CA 1
ATOM 2285 C C . ARG A 1 291 ? 17.931 -11.739 -15.765 1.00 87.94 291 ARG A C 1
ATOM 2287 O O . ARG A 1 291 ? 18.608 -12.388 -16.558 1.00 87.94 291 ARG A O 1
ATOM 2294 N N . HIS A 1 292 ? 16.740 -12.157 -15.335 1.00 85.75 292 HIS A N 1
ATOM 2295 C CA . HIS A 1 292 ? 16.087 -13.393 -15.756 1.00 85.75 292 HIS A CA 1
ATOM 2296 C C . HIS A 1 292 ? 15.022 -13.048 -16.796 1.00 85.75 292 HIS A C 1
ATOM 2298 O O . HIS A 1 292 ? 13.915 -12.624 -16.471 1.00 85.75 292 HIS A O 1
ATOM 2304 N N . GLY A 1 293 ? 15.383 -13.177 -18.067 1.00 87.31 293 GLY A N 1
ATOM 2305 C CA . GLY A 1 293 ? 14.523 -12.821 -19.186 1.00 87.31 293 GLY A CA 1
ATOM 2306 C C . GLY A 1 293 ? 15.212 -13.082 -20.515 1.00 87.31 293 GLY A C 1
ATOM 2307 O O . GLY A 1 293 ? 16.172 -13.846 -20.585 1.00 87.31 293 GLY A O 1
ATOM 2308 N N . ASP A 1 294 ? 14.743 -12.423 -21.571 1.00 89.69 294 ASP A N 1
ATOM 2309 C CA . ASP A 1 294 ? 15.291 -12.570 -22.922 1.00 89.69 294 ASP A CA 1
ATOM 2310 C C . ASP A 1 294 ? 16.623 -11.810 -23.104 1.00 89.69 294 ASP A C 1
ATOM 2312 O O . ASP A 1 294 ? 16.734 -10.860 -23.879 1.00 89.69 294 ASP A O 1
ATOM 2316 N N . PHE A 1 295 ? 17.640 -12.210 -22.340 1.00 92.81 295 PHE A N 1
ATOM 2317 C CA . PHE A 1 295 ? 18.988 -11.646 -22.365 1.00 92.81 295 PHE A CA 1
ATOM 2318 C C . PHE A 1 295 ? 20.010 -12.725 -22.703 1.00 92.81 295 PHE A C 1
ATOM 2320 O O . PHE A 1 295 ? 19.863 -13.875 -22.292 1.00 92.81 295 PHE A O 1
ATOM 2327 N N . ALA A 1 296 ? 21.082 -12.340 -23.398 1.00 92.25 296 ALA A N 1
ATOM 2328 C CA . ALA A 1 296 ? 22.096 -13.289 -23.853 1.00 92.25 296 ALA A CA 1
ATOM 2329 C C . ALA A 1 296 ? 22.709 -14.078 -22.687 1.00 92.25 296 ALA A C 1
ATOM 2331 O O . ALA A 1 296 ? 22.749 -15.301 -22.727 1.00 92.25 296 ALA A O 1
ATOM 2332 N N . GLN A 1 297 ? 23.079 -13.376 -21.608 1.00 90.75 297 GLN A N 1
ATOM 2333 C CA . GLN A 1 297 ? 23.677 -13.983 -20.415 1.00 90.75 297 GLN A CA 1
ATOM 2334 C C . GLN A 1 297 ? 22.774 -15.051 -19.777 1.00 90.75 297 GLN A C 1
ATOM 2336 O O . GLN A 1 297 ? 23.268 -16.064 -19.289 1.00 90.75 297 GLN A O 1
ATOM 2341 N N . TYR A 1 298 ? 21.456 -14.824 -19.759 1.00 91.12 298 TYR A N 1
ATOM 2342 C CA . TYR A 1 298 ? 20.506 -15.792 -19.217 1.00 91.12 298 TYR A CA 1
ATOM 2343 C C . TYR A 1 298 ? 20.433 -17.026 -20.118 1.00 91.12 298 TYR A C 1
ATOM 2345 O O . TYR A 1 298 ? 20.589 -18.145 -19.640 1.00 91.12 298 TYR A O 1
ATOM 2353 N N . HIS A 1 299 ? 20.274 -16.829 -21.427 1.00 91.50 299 HIS A N 1
ATOM 2354 C CA . HIS A 1 299 ? 20.146 -17.940 -22.369 1.00 91.50 299 HIS A CA 1
ATOM 2355 C C . HIS A 1 299 ? 21.386 -18.821 -22.456 1.00 91.50 299 HIS A C 1
ATOM 2357 O O . HIS A 1 299 ? 21.263 -20.039 -22.522 1.00 91.50 299 HIS A O 1
ATOM 2363 N N . GLU A 1 300 ? 22.571 -18.223 -22.395 1.00 92.94 300 GLU A N 1
ATOM 2364 C CA . GLU A 1 300 ? 23.844 -18.947 -22.383 1.00 92.94 300 GLU A CA 1
ATOM 2365 C C . GLU A 1 300 ? 24.017 -19.767 -21.104 1.00 92.94 300 GLU A C 1
ATOM 2367 O O . GLU A 1 300 ? 24.401 -20.932 -21.169 1.00 92.94 300 GLU A O 1
ATOM 2372 N N . ARG A 1 301 ? 23.675 -19.194 -19.940 1.00 90.81 301 ARG A N 1
ATOM 2373 C CA . ARG A 1 301 ? 23.750 -19.897 -18.651 1.00 90.81 301 ARG A CA 1
ATOM 2374 C C . ARG A 1 301 ? 22.909 -21.176 -18.640 1.00 90.81 301 ARG A C 1
ATOM 2376 O O . ARG A 1 301 ? 23.307 -22.150 -18.011 1.00 90.81 301 ARG A O 1
ATOM 2383 N N . PHE A 1 302 ? 21.757 -21.157 -19.307 1.00 88.56 302 PHE A N 1
ATOM 2384 C CA . PHE A 1 302 ? 20.838 -22.296 -19.403 1.00 88.56 302 PHE A CA 1
ATOM 2385 C C . PHE A 1 302 ? 20.960 -23.075 -20.724 1.00 88.56 302 PHE A C 1
ATOM 2387 O O . PHE A 1 302 ? 20.195 -24.008 -20.954 1.00 88.56 302 PHE A O 1
ATOM 2394 N N . ASN A 1 303 ? 21.935 -22.726 -21.569 1.00 88.62 303 ASN A N 1
ATOM 2395 C CA . ASN A 1 303 ? 22.253 -23.387 -22.834 1.00 88.62 303 ASN A CA 1
ATOM 2396 C C . ASN A 1 303 ? 21.073 -23.515 -23.826 1.00 88.62 303 ASN A C 1
ATOM 2398 O O . ASN A 1 303 ? 20.904 -24.544 -24.487 1.00 88.62 303 ASN A O 1
ATOM 2402 N N . TYR A 1 304 ? 20.251 -22.468 -23.955 1.00 86.38 304 TYR A N 1
ATOM 2403 C CA . TYR A 1 304 ? 19.166 -22.442 -24.941 1.00 86.38 304 TYR A CA 1
ATOM 2404 C C . TYR A 1 304 ? 19.713 -22.206 -26.358 1.00 86.38 304 TYR A C 1
ATOM 2406 O O . TYR A 1 304 ? 20.062 -21.082 -26.716 1.00 86.38 304 TYR A O 1
ATOM 2414 N N . GLN A 1 305 ? 19.740 -23.263 -27.175 1.00 83.19 305 GLN A N 1
ATOM 2415 C CA . GLN A 1 305 ? 20.301 -23.254 -28.540 1.00 83.19 305 GLN A CA 1
ATOM 2416 C C . GLN A 1 305 ? 19.565 -22.303 -29.492 1.00 83.19 305 GLN A C 1
ATOM 2418 O O . GLN A 1 305 ? 20.153 -21.687 -30.375 1.00 83.19 305 GLN A O 1
ATOM 2423 N N . ASP A 1 306 ? 18.263 -22.158 -29.277 1.00 84.94 306 ASP A N 1
ATOM 2424 C CA . ASP A 1 306 ? 17.353 -21.456 -30.173 1.00 84.94 306 ASP A CA 1
ATOM 2425 C C . ASP A 1 306 ? 17.163 -19.970 -29.838 1.00 84.94 306 ASP A C 1
ATOM 2427 O O . ASP A 1 306 ? 16.344 -19.284 -30.463 1.00 84.94 306 ASP A O 1
ATOM 2431 N N . ALA A 1 307 ? 17.885 -19.457 -28.843 1.00 86.44 307 ALA A N 1
ATOM 2432 C CA . ALA A 1 307 ? 17.700 -18.108 -28.341 1.00 86.44 307 ALA A CA 1
ATOM 2433 C C . ALA A 1 307 ? 18.364 -17.039 -29.224 1.00 86.44 307 ALA A C 1
ATOM 2435 O O . ALA A 1 307 ? 19.524 -17.134 -29.621 1.00 86.44 307 ALA A O 1
ATOM 2436 N N . LEU A 1 308 ? 17.651 -15.933 -29.453 1.00 89.62 308 LEU A N 1
ATOM 2437 C CA . LEU A 1 308 ? 18.225 -14.749 -30.091 1.00 89.62 308 LEU A CA 1
ATOM 2438 C C . LEU A 1 308 ? 19.085 -13.976 -29.084 1.00 89.62 308 LEU A C 1
ATOM 2440 O O . LEU A 1 308 ? 18.566 -13.152 -28.331 1.00 89.62 308 LEU A O 1
ATOM 2444 N N . LEU A 1 309 ? 20.401 -14.209 -29.096 1.00 93.12 309 LEU A N 1
ATOM 2445 C CA . LEU A 1 309 ? 21.360 -13.546 -28.196 1.00 93.12 309 LEU A CA 1
ATOM 2446 C C . LEU A 1 309 ? 21.594 -12.067 -28.540 1.00 93.12 309 LEU A C 1
ATOM 2448 O O . LEU A 1 309 ? 21.963 -11.264 -27.680 1.00 93.12 309 LEU A O 1
ATOM 2452 N N . ASN A 1 310 ? 21.352 -11.688 -29.794 1.00 94.56 310 ASN A N 1
ATOM 2453 C CA . ASN A 1 310 ? 21.560 -10.334 -30.289 1.00 94.56 310 ASN A CA 1
ATOM 2454 C C . ASN A 1 310 ? 20.226 -9.647 -30.596 1.00 94.56 310 ASN A C 1
ATOM 2456 O O . ASN A 1 310 ? 19.268 -10.253 -31.072 1.00 94.56 310 ASN A O 1
ATOM 2460 N N . CYS A 1 311 ? 20.169 -8.349 -30.321 1.00 94.31 311 CYS A N 1
ATOM 2461 C CA . CYS A 1 311 ? 19.101 -7.469 -30.772 1.00 94.31 311 CYS A CA 1
ATOM 2462 C C . CYS A 1 311 ? 19.155 -7.327 -32.301 1.00 94.31 311 CYS A C 1
ATOM 2464 O O . CYS A 1 311 ? 20.223 -7.449 -32.902 1.00 94.31 311 CYS A O 1
ATOM 2466 N N . SER A 1 312 ? 18.045 -6.944 -32.941 1.00 92.62 312 SER A N 1
ATOM 2467 C CA . SER A 1 312 ? 18.032 -6.635 -34.382 1.00 92.62 312 SER A CA 1
ATOM 2468 C C . SER A 1 312 ? 18.979 -5.482 -34.754 1.00 92.62 312 SER A C 1
ATOM 2470 O O . SER A 1 312 ? 19.294 -5.266 -35.923 1.00 92.62 312 SER A O 1
ATOM 2472 N N . CYS A 1 313 ? 19.433 -4.700 -33.768 1.00 91.38 313 CYS A N 1
ATOM 2473 C CA . CYS A 1 313 ? 20.470 -3.698 -33.950 1.00 91.38 313 CYS A CA 1
ATOM 2474 C C . CYS A 1 313 ? 21.890 -4.292 -33.998 1.00 91.38 313 CYS A C 1
ATOM 2476 O O . CYS A 1 313 ? 22.835 -3.521 -34.125 1.00 91.38 313 CYS A O 1
ATOM 2478 N N . GLY A 1 314 ? 22.073 -5.604 -33.861 1.00 91.25 314 GLY A N 1
ATOM 2479 C CA . GLY A 1 314 ? 23.367 -6.291 -33.890 1.00 91.25 314 GLY A CA 1
ATOM 2480 C C . GLY A 1 314 ? 24.181 -6.229 -32.593 1.00 91.25 314 GLY A C 1
ATOM 2481 O O . GLY A 1 314 ? 25.285 -6.755 -32.560 1.00 91.25 314 GLY A O 1
ATOM 2482 N N . ARG A 1 315 ? 23.677 -5.596 -31.522 1.00 93.75 315 ARG A N 1
ATOM 2483 C CA . ARG A 1 315 ? 24.318 -5.648 -30.194 1.00 93.75 315 ARG A CA 1
ATOM 2484 C C . ARG A 1 315 ? 23.724 -6.775 -29.359 1.00 93.75 315 ARG A C 1
ATOM 2486 O O . ARG A 1 315 ? 22.555 -7.118 -29.524 1.00 93.75 315 ARG A O 1
ATOM 2493 N N . ARG A 1 316 ? 24.521 -7.290 -28.428 1.00 94.12 316 ARG A N 1
ATOM 2494 C CA . ARG A 1 316 ? 24.119 -8.328 -27.476 1.00 94.12 316 ARG A CA 1
ATOM 2495 C C . ARG A 1 316 ? 22.967 -7.854 -26.589 1.00 94.12 316 ARG A C 1
ATOM 2497 O O . ARG A 1 316 ? 22.965 -6.708 -26.135 1.00 94.12 316 ARG A O 1
ATOM 2504 N N . LYS A 1 317 ? 21.985 -8.727 -26.348 1.00 93.81 317 LYS A N 1
ATOM 2505 C CA . LYS A 1 317 ? 20.844 -8.428 -25.476 1.00 93.81 317 LYS A CA 1
ATOM 2506 C C . LYS A 1 317 ? 21.289 -8.392 -24.018 1.00 93.81 317 LYS A C 1
ATOM 2508 O O . LYS A 1 317 ? 21.787 -9.388 -23.495 1.00 93.81 317 LYS A O 1
ATOM 2513 N N . ALA A 1 318 ? 21.049 -7.261 -23.368 1.00 92.00 318 ALA A N 1
ATOM 2514 C CA . ALA A 1 318 ? 21.335 -7.030 -21.959 1.00 92.00 318 ALA A CA 1
ATOM 2515 C C . ALA A 1 318 ? 20.226 -6.166 -21.322 1.00 92.00 318 ALA A C 1
ATOM 2517 O O . ALA A 1 318 ? 19.536 -5.446 -22.055 1.00 92.00 318 ALA A O 1
ATOM 2518 N N . PRO A 1 319 ? 20.045 -6.207 -19.988 1.00 90.75 319 PRO A N 1
ATOM 2519 C CA . PRO A 1 319 ? 19.021 -5.424 -19.283 1.00 90.75 319 PRO A CA 1
ATOM 2520 C C . PRO A 1 319 ? 19.068 -3.916 -19.557 1.00 90.75 319 PRO A C 1
ATOM 2522 O O . PRO A 1 319 ? 18.041 -3.242 -19.580 1.00 90.75 319 PRO A O 1
ATOM 2525 N N . ASP A 1 320 ? 20.262 -3.387 -19.794 1.00 91.62 320 ASP A N 1
ATOM 2526 C CA . ASP A 1 320 ? 20.545 -1.980 -20.055 1.00 91.62 320 ASP A CA 1
ATOM 2527 C C . ASP A 1 320 ? 20.534 -1.615 -21.552 1.00 91.62 320 ASP A C 1
ATOM 2529 O O . ASP A 1 320 ? 20.620 -0.439 -21.919 1.00 91.62 320 ASP A O 1
ATOM 2533 N N . HIS A 1 321 ? 20.390 -2.598 -22.445 1.00 92.31 321 HIS A N 1
ATOM 2534 C CA . HIS A 1 321 ? 20.498 -2.383 -23.887 1.00 92.31 321 HIS A CA 1
ATOM 2535 C C . HIS A 1 321 ? 19.446 -1.400 -24.429 1.00 92.31 321 HIS A C 1
ATOM 2537 O O . HIS A 1 321 ? 19.746 -0.616 -25.332 1.00 92.31 321 HIS A O 1
ATOM 2543 N N . ILE A 1 322 ? 18.240 -1.378 -23.853 1.00 92.62 322 ILE A N 1
ATOM 2544 C CA . ILE A 1 322 ? 17.164 -0.452 -24.242 1.00 92.62 322 ILE A CA 1
ATOM 2545 C C . ILE A 1 322 ? 17.595 1.024 -24.183 1.00 92.62 322 ILE A C 1
ATOM 2547 O O . ILE A 1 322 ? 17.177 1.825 -25.020 1.00 92.62 322 ILE A O 1
ATOM 2551 N N . PHE A 1 323 ? 18.495 1.375 -23.258 1.00 91.44 323 PHE A N 1
ATOM 2552 C CA . PHE A 1 323 ? 19.002 2.738 -23.087 1.00 91.44 323 PHE A CA 1
ATOM 2553 C C . PHE A 1 323 ? 20.066 3.126 -24.125 1.00 91.44 323 PHE A C 1
ATOM 2555 O O . PHE A 1 323 ? 20.273 4.312 -24.376 1.00 91.44 323 PHE A O 1
ATOM 2562 N N . SER A 1 324 ? 20.738 2.145 -24.739 1.00 89.50 324 SER A N 1
ATOM 2563 C CA . SER A 1 324 ? 21.876 2.354 -25.650 1.00 89.50 324 SER A CA 1
ATOM 2564 C C . SER A 1 324 ? 21.653 1.820 -27.071 1.00 89.50 324 SER A C 1
ATOM 2566 O O . SER A 1 324 ? 22.548 1.900 -27.918 1.00 89.50 324 SER A O 1
ATOM 2568 N N . CYS A 1 325 ? 20.473 1.271 -27.366 1.00 91.75 325 CYS A N 1
ATOM 2569 C CA . CYS A 1 325 ? 20.176 0.693 -28.669 1.00 91.75 325 CYS A CA 1
ATOM 2570 C C . CYS A 1 325 ? 20.148 1.757 -29.776 1.00 91.75 325 CYS A C 1
ATOM 2572 O O . CYS A 1 325 ? 19.422 2.749 -29.711 1.00 91.75 325 CYS A O 1
ATOM 2574 N N . ARG A 1 326 ? 20.902 1.506 -30.856 1.00 89.69 326 ARG A N 1
ATOM 2575 C CA . ARG A 1 326 ? 20.999 2.422 -32.006 1.00 89.69 326 ARG A CA 1
ATOM 2576 C C . ARG A 1 326 ? 19.698 2.566 -32.798 1.00 89.69 326 ARG A C 1
ATOM 2578 O O . ARG A 1 326 ? 19.507 3.593 -33.435 1.00 89.69 326 ARG A O 1
ATOM 2585 N N . LYS A 1 327 ? 18.820 1.558 -32.743 1.00 89.69 327 LYS A N 1
ATOM 2586 C CA . LYS A 1 327 ? 17.499 1.574 -33.391 1.00 89.69 327 LYS A CA 1
ATOM 2587 C C . LYS A 1 327 ? 16.431 2.292 -32.556 1.00 89.69 327 LYS A C 1
ATOM 2589 O O . LYS A 1 327 ? 15.351 2.552 -33.069 1.00 89.69 327 LYS A O 1
ATOM 2594 N N . THR A 1 328 ? 16.726 2.633 -31.300 1.00 88.50 328 THR A N 1
ATOM 2595 C CA . THR A 1 328 ? 15.858 3.499 -30.498 1.00 88.50 328 THR A CA 1
ATOM 2596 C C . THR A 1 328 ? 15.998 4.938 -30.980 1.00 88.50 328 THR A C 1
ATOM 2598 O O . THR A 1 328 ? 17.123 5.448 -31.054 1.00 88.50 328 THR A O 1
ATOM 2601 N N . ASP A 1 329 ? 14.867 5.586 -31.270 1.00 84.62 329 ASP A N 1
ATOM 2602 C CA . ASP A 1 329 ? 14.782 6.997 -31.662 1.00 84.62 329 ASP A CA 1
ATOM 2603 C C . ASP A 1 329 ? 15.580 7.882 -30.682 1.00 84.62 329 ASP A C 1
ATOM 2605 O O . ASP A 1 329 ? 15.308 7.835 -29.475 1.00 84.62 329 ASP A O 1
ATOM 2609 N N . PRO A 1 330 ? 16.562 8.678 -31.158 1.00 82.75 330 PRO A N 1
ATOM 2610 C CA . PRO A 1 330 ? 17.350 9.575 -30.317 1.00 82.75 330 PRO A CA 1
ATOM 2611 C C . PRO A 1 330 ? 16.516 10.487 -29.408 1.00 82.75 330 PRO A C 1
ATOM 2613 O O . PRO A 1 330 ? 16.941 10.752 -28.287 1.00 82.75 330 PRO A O 1
ATOM 2616 N N . VAL A 1 331 ? 15.324 10.916 -29.844 1.00 83.56 331 VAL A N 1
ATOM 2617 C CA . VAL A 1 331 ? 14.428 11.797 -29.069 1.00 83.56 331 VAL A CA 1
ATOM 2618 C C . VAL A 1 331 ? 13.857 11.089 -27.838 1.00 83.56 331 VAL A C 1
ATOM 2620 O O . VAL A 1 331 ? 13.576 11.731 -26.827 1.00 83.56 331 VAL A O 1
ATOM 2623 N N . ARG A 1 332 ? 13.710 9.761 -27.901 1.00 82.75 332 ARG A N 1
ATOM 2624 C CA . ARG A 1 332 ? 13.155 8.931 -26.821 1.00 82.75 332 ARG A CA 1
ATOM 2625 C C . ARG A 1 332 ? 14.234 8.386 -25.881 1.00 82.75 332 ARG A C 1
ATOM 2627 O O . ARG A 1 332 ? 13.905 7.767 -24.875 1.00 82.75 332 ARG A O 1
ATOM 2634 N N . ARG A 1 333 ? 15.525 8.591 -26.178 1.00 83.38 333 ARG A N 1
ATOM 2635 C CA . ARG A 1 333 ? 16.623 8.087 -25.336 1.00 83.38 333 ARG A CA 1
ATOM 2636 C C . ARG A 1 333 ? 16.721 8.869 -24.029 1.00 83.38 333 ARG A C 1
ATOM 2638 O O . ARG A 1 333 ? 16.661 10.097 -23.997 1.00 83.38 333 ARG A O 1
ATOM 2645 N N . VAL A 1 334 ? 16.934 8.141 -22.938 1.00 83.44 334 VAL A N 1
ATOM 2646 C CA . VAL A 1 334 ? 17.184 8.730 -21.619 1.00 83.44 334 VAL A CA 1
ATOM 2647 C C . VAL A 1 334 ? 18.577 9.363 -21.604 1.00 83.44 334 VAL A C 1
ATOM 2649 O O . VAL A 1 334 ? 19.534 8.792 -22.125 1.00 83.44 334 VAL A O 1
ATOM 2652 N N . LYS A 1 335 ? 18.710 10.541 -20.985 1.00 82.62 335 LYS A N 1
ATOM 2653 C CA . LYS A 1 335 ? 20.020 11.167 -20.762 1.00 82.62 335 LYS A CA 1
ATOM 2654 C C . LYS A 1 335 ? 20.819 10.340 -19.754 1.00 82.62 335 LYS A C 1
ATOM 2656 O O . LYS A 1 335 ? 20.385 10.159 -18.622 1.00 82.62 335 LYS A O 1
ATOM 2661 N N . LEU A 1 336 ? 21.996 9.879 -20.168 1.00 85.81 336 LEU A N 1
ATOM 2662 C CA . LEU A 1 336 ? 22.885 9.023 -19.373 1.00 85.81 336 LEU A CA 1
ATOM 2663 C C . LEU A 1 336 ? 24.010 9.798 -18.660 1.00 85.81 336 LEU A C 1
ATOM 2665 O O . LEU A 1 336 ? 24.936 9.203 -18.125 1.00 85.81 336 LEU A O 1
ATOM 2669 N N . ILE A 1 337 ? 23.946 11.128 -18.660 1.00 76.50 337 ILE A N 1
ATOM 2670 C CA . ILE A 1 337 ? 24.953 12.021 -18.068 1.00 76.50 337 ILE A CA 1
ATOM 2671 C C . ILE A 1 337 ? 24.490 12.398 -16.649 1.00 76.50 337 ILE A C 1
ATOM 2673 O O . ILE A 1 337 ? 23.294 12.643 -16.469 1.00 76.50 337 ILE A O 1
ATOM 2677 N N . PRO A 1 338 ? 25.385 12.466 -15.642 1.00 78.19 338 PRO A N 1
ATOM 2678 C CA . PRO A 1 338 ? 26.850 12.347 -15.723 1.00 78.19 338 PRO A CA 1
ATOM 2679 C C . PRO A 1 338 ? 27.384 10.909 -15.691 1.00 78.19 338 PRO A C 1
ATOM 2681 O O . PRO A 1 338 ? 28.491 10.670 -16.158 1.00 78.19 338 PRO A O 1
ATOM 2684 N N . SER A 1 339 ? 26.610 9.949 -15.180 1.00 89.25 339 SER A N 1
ATOM 2685 C CA . SER A 1 339 ? 27.006 8.539 -15.102 1.00 89.25 339 SER A CA 1
ATOM 2686 C C . SER A 1 339 ? 25.924 7.639 -15.687 1.00 89.25 339 SER A C 1
ATOM 2688 O O . SER A 1 339 ? 24.815 7.549 -15.149 1.00 89.25 339 SER A O 1
ATOM 2690 N N . ALA A 1 340 ? 26.269 6.926 -16.762 1.00 87.81 340 ALA A N 1
ATOM 2691 C CA . ALA A 1 340 ? 25.336 6.046 -17.457 1.00 87.81 340 ALA A CA 1
ATOM 2692 C C . ALA A 1 340 ? 24.829 4.930 -16.540 1.00 87.81 340 ALA A C 1
ATOM 2694 O O . ALA A 1 340 ? 23.624 4.701 -16.461 1.00 87.81 340 ALA A O 1
ATOM 2695 N N . GLY A 1 341 ? 25.733 4.300 -15.783 1.00 88.50 341 GLY A N 1
ATOM 2696 C CA . GLY A 1 341 ? 25.383 3.231 -14.849 1.00 88.50 341 GLY A CA 1
ATOM 2697 C C . GLY A 1 341 ? 24.408 3.692 -13.767 1.00 88.50 341 GLY A C 1
ATOM 2698 O O . GLY A 1 341 ? 23.414 3.020 -13.511 1.00 88.50 341 GLY A O 1
ATOM 2699 N N . GLN A 1 342 ? 24.623 4.872 -13.176 1.00 88.56 342 GLN A N 1
ATOM 2700 C CA . GLN A 1 342 ? 23.710 5.406 -12.159 1.00 88.56 342 GLN A CA 1
ATOM 2701 C C . GLN A 1 342 ? 22.330 5.746 -12.735 1.00 88.56 342 GLN A C 1
ATOM 2703 O O . GLN A 1 342 ? 21.317 5.453 -12.099 1.00 88.56 342 GLN A O 1
ATOM 2708 N N . ALA A 1 343 ? 22.278 6.338 -13.933 1.00 89.62 343 ALA A N 1
ATOM 2709 C CA . ALA A 1 343 ? 21.022 6.674 -14.598 1.00 89.62 343 ALA A CA 1
ATOM 2710 C C . ALA A 1 343 ? 20.212 5.414 -14.944 1.00 89.62 343 ALA A C 1
ATOM 2712 O O . ALA A 1 343 ? 19.018 5.350 -14.649 1.00 89.62 343 ALA A O 1
ATOM 2713 N N . ILE A 1 344 ? 20.875 4.394 -15.497 1.00 92.19 344 ILE A N 1
ATOM 2714 C CA . ILE A 1 344 ? 20.273 3.100 -15.841 1.00 92.19 344 ILE A CA 1
ATOM 2715 C C . ILE A 1 344 ? 19.779 2.388 -14.581 1.00 92.19 344 ILE A C 1
ATOM 2717 O O . ILE A 1 344 ? 18.610 2.012 -14.508 1.00 92.19 344 ILE A O 1
ATOM 2721 N N . ASN A 1 345 ? 20.626 2.269 -13.555 1.00 92.31 345 ASN A N 1
ATOM 2722 C CA . ASN A 1 345 ? 20.250 1.618 -12.302 1.00 92.31 345 ASN A CA 1
ATOM 2723 C C . ASN A 1 345 ? 19.099 2.345 -11.607 1.00 92.31 345 ASN A C 1
ATOM 2725 O O . ASN A 1 345 ? 18.201 1.702 -11.074 1.00 92.31 345 ASN A O 1
ATOM 2729 N N . SER A 1 346 ? 19.071 3.681 -11.652 1.00 91.06 346 SER A N 1
ATOM 2730 C CA . SER A 1 346 ? 17.952 4.453 -11.115 1.00 91.06 346 SER A CA 1
ATOM 2731 C C . SER A 1 346 ? 16.666 4.217 -11.908 1.00 91.06 346 SER A C 1
ATOM 2733 O O . SER A 1 346 ? 15.610 4.099 -11.290 1.00 91.06 346 SER A O 1
ATOM 2735 N N . ALA A 1 347 ? 16.748 4.133 -13.240 1.00 92.19 347 ALA A N 1
ATOM 2736 C CA . ALA A 1 347 ? 15.605 3.900 -14.117 1.00 92.19 347 ALA A CA 1
ATOM 2737 C C . ALA A 1 347 ? 15.057 2.470 -14.024 1.00 92.19 347 ALA A C 1
ATOM 2739 O O . ALA A 1 347 ? 13.861 2.292 -14.198 1.00 92.19 347 ALA A O 1
ATOM 2740 N N . ILE A 1 348 ? 15.889 1.464 -13.743 1.00 91.88 348 ILE A N 1
ATOM 2741 C CA . ILE A 1 348 ? 15.450 0.079 -13.489 1.00 91.88 348 ILE A CA 1
ATOM 2742 C C . ILE A 1 348 ? 15.012 -0.098 -12.020 1.00 91.88 348 ILE A C 1
ATOM 2744 O O . ILE A 1 348 ? 14.129 -0.900 -11.716 1.00 91.88 348 ILE A O 1
ATOM 2748 N N . GLY A 1 349 ? 15.615 0.651 -11.098 1.00 91.62 349 GLY A N 1
ATOM 2749 C CA . GLY A 1 349 ? 15.364 0.595 -9.661 1.00 91.62 349 GLY A CA 1
ATOM 2750 C C . GLY A 1 349 ? 14.235 1.534 -9.207 1.00 91.62 349 GLY A C 1
ATOM 2751 O O . GLY A 1 349 ? 13.081 1.309 -9.581 1.00 91.62 349 GLY A O 1
ATOM 2752 N N . PRO A 1 350 ? 14.521 2.564 -8.385 1.00 89.69 350 PRO A N 1
ATOM 2753 C CA . PRO A 1 350 ? 13.505 3.386 -7.720 1.00 89.69 350 PRO A CA 1
ATOM 2754 C C . PRO A 1 350 ? 12.698 4.299 -8.652 1.00 89.69 350 PRO A C 1
ATOM 2756 O O . PRO A 1 350 ? 11.602 4.701 -8.284 1.00 89.69 350 PRO A O 1
ATOM 2759 N N . LYS A 1 351 ? 13.214 4.644 -9.840 1.00 91.62 351 LYS A N 1
ATOM 2760 C CA . LYS A 1 351 ? 12.526 5.479 -10.847 1.00 91.62 351 LYS A CA 1
ATOM 2761 C C . LYS A 1 351 ? 12.034 4.635 -12.023 1.00 91.62 351 LYS A C 1
ATOM 2763 O O . LYS A 1 351 ? 12.210 5.022 -13.185 1.00 91.62 351 LYS A O 1
ATOM 2768 N N . TYR A 1 352 ? 11.462 3.473 -11.709 1.00 91.81 352 TYR A N 1
ATOM 2769 C CA . TYR A 1 352 ? 11.026 2.458 -12.671 1.00 91.81 352 TYR A CA 1
ATOM 2770 C C . TYR A 1 352 ? 10.059 2.992 -13.732 1.00 91.81 352 TYR A C 1
ATOM 2772 O O . TYR A 1 352 ? 10.036 2.496 -14.856 1.00 91.81 352 TYR A O 1
ATOM 2780 N N . GLU A 1 353 ? 9.313 4.055 -13.434 1.00 92.94 353 GLU A N 1
ATOM 2781 C CA . GLU A 1 353 ? 8.424 4.730 -14.378 1.00 92.94 353 GLU A CA 1
ATOM 2782 C C . GLU A 1 353 ? 9.178 5.237 -15.616 1.00 92.94 353 GLU A C 1
ATOM 2784 O O . GLU A 1 353 ? 8.623 5.252 -16.712 1.00 92.94 353 GLU A O 1
ATOM 2789 N N . THR A 1 354 ? 10.458 5.595 -15.466 1.00 92.31 354 THR A N 1
ATOM 2790 C CA . THR A 1 354 ? 11.324 6.010 -16.581 1.00 92.31 354 THR A CA 1
ATOM 2791 C C . THR A 1 354 ? 11.571 4.851 -17.541 1.00 92.31 354 THR A C 1
ATOM 2793 O O . THR A 1 354 ? 11.450 5.019 -18.753 1.00 92.31 354 THR A O 1
ATOM 2796 N N . PHE A 1 355 ? 11.886 3.667 -17.008 1.00 92.94 355 PHE A N 1
ATOM 2797 C CA . PHE A 1 355 ? 12.066 2.459 -17.810 1.00 92.94 355 PHE A CA 1
ATOM 2798 C C . PHE A 1 355 ? 10.753 2.042 -18.471 1.00 92.94 355 PHE A C 1
ATOM 2800 O O . PHE A 1 355 ? 10.725 1.792 -19.672 1.00 92.94 355 PHE A O 1
ATOM 2807 N N . LEU A 1 356 ? 9.649 2.031 -17.721 1.00 93.19 356 LEU A N 1
ATOM 2808 C CA . LEU A 1 356 ? 8.346 1.648 -18.260 1.00 93.19 356 LEU A CA 1
ATOM 2809 C C . LEU A 1 356 ? 7.889 2.573 -19.391 1.00 93.19 356 LEU A C 1
ATOM 2811 O O . LEU A 1 356 ? 7.392 2.093 -20.407 1.00 93.19 356 LEU A O 1
ATOM 2815 N N . LYS A 1 357 ? 8.097 3.884 -19.235 1.00 92.31 357 LYS A N 1
ATOM 2816 C CA . LYS A 1 357 ? 7.812 4.870 -20.277 1.00 92.31 357 LYS A CA 1
ATOM 2817 C C . LYS A 1 357 ? 8.667 4.630 -21.520 1.00 92.31 357 LYS A C 1
ATOM 2819 O O . LYS A 1 357 ? 8.152 4.692 -22.629 1.00 92.31 357 LYS A O 1
ATOM 2824 N N . LEU A 1 358 ? 9.951 4.313 -21.344 1.00 92.12 358 LEU A N 1
ATOM 2825 C CA . LEU A 1 358 ? 10.842 3.999 -22.459 1.00 92.12 358 LEU A CA 1
ATOM 2826 C C . LEU A 1 358 ? 10.374 2.750 -23.218 1.00 92.12 358 LEU A C 1
ATOM 2828 O O . LEU A 1 358 ? 10.345 2.765 -24.447 1.00 92.12 358 LEU A O 1
ATOM 2832 N N . VAL A 1 359 ? 9.976 1.695 -22.502 1.00 92.06 359 VAL A N 1
ATOM 2833 C CA . VAL A 1 359 ? 9.420 0.470 -23.098 1.00 92.06 359 VAL A CA 1
ATOM 2834 C C . VAL A 1 359 ? 8.164 0.775 -23.911 1.00 92.06 359 VAL A C 1
ATOM 2836 O O . VAL A 1 359 ? 8.086 0.369 -25.067 1.00 92.06 359 VAL A O 1
ATOM 2839 N N . GLU A 1 360 ? 7.231 1.530 -23.333 1.00 91.31 360 GLU A N 1
ATOM 2840 C CA . GLU A 1 360 ? 5.957 1.906 -23.955 1.00 91.31 360 GLU A CA 1
ATOM 2841 C C . GLU A 1 360 ? 6.152 2.790 -25.192 1.00 91.31 360 GLU A C 1
ATOM 2843 O O . GLU A 1 360 ? 5.634 2.502 -26.268 1.00 91.31 360 GLU A O 1
ATOM 2848 N N . GLU A 1 361 ? 6.952 3.849 -25.082 1.00 90.56 361 GLU A N 1
ATOM 2849 C CA . GLU A 1 361 ? 7.153 4.775 -26.191 1.00 90.56 361 GLU A CA 1
ATOM 2850 C C . GLU A 1 361 ? 7.901 4.113 -27.353 1.00 90.56 361 GLU A C 1
ATOM 2852 O O . GLU A 1 361 ? 7.684 4.466 -28.508 1.00 90.56 361 GLU A O 1
ATOM 2857 N N . THR A 1 362 ? 8.800 3.170 -27.095 1.00 89.25 362 THR A N 1
ATOM 2858 C CA . THR A 1 362 ? 9.633 2.587 -28.159 1.00 89.25 362 THR A CA 1
ATOM 2859 C C . THR A 1 362 ? 9.104 1.253 -28.678 1.00 89.25 362 THR A C 1
ATOM 2861 O O . THR A 1 362 ? 9.583 0.790 -29.713 1.00 89.25 362 THR A O 1
ATOM 2864 N N . ASN A 1 363 ? 8.129 0.637 -27.992 1.00 89.38 363 ASN A N 1
ATOM 2865 C CA . ASN A 1 363 ? 7.725 -0.760 -28.191 1.00 89.38 363 ASN A CA 1
ATOM 2866 C C . ASN A 1 363 ? 8.953 -1.681 -28.305 1.00 89.38 363 ASN A C 1
ATOM 2868 O O . ASN A 1 363 ? 9.053 -2.520 -29.205 1.00 89.38 363 ASN A O 1
ATOM 2872 N N . PHE A 1 364 ? 9.946 -1.452 -27.435 1.00 91.31 364 PHE A N 1
ATOM 2873 C CA . PHE A 1 364 ? 11.301 -1.975 -27.617 1.00 91.31 364 PHE A CA 1
ATOM 2874 C C . PHE A 1 364 ? 11.329 -3.493 -27.764 1.00 91.31 364 PHE A C 1
ATOM 2876 O O . PHE A 1 364 ? 11.917 -4.009 -28.711 1.00 91.31 364 PHE A O 1
ATOM 2883 N N . PHE A 1 365 ? 10.684 -4.195 -26.834 1.00 89.81 365 PHE A N 1
ATOM 2884 C CA . PHE A 1 365 ? 10.701 -5.655 -26.746 1.00 89.81 365 PHE A CA 1
ATOM 2885 C C . PHE A 1 365 ? 9.764 -6.346 -27.743 1.00 89.81 365 PHE A C 1
ATOM 2887 O O . PHE A 1 365 ? 9.796 -7.565 -27.847 1.00 89.81 365 PHE A O 1
ATOM 2894 N N . GLU A 1 366 ? 8.971 -5.587 -28.497 1.00 88.94 366 GLU A N 1
ATOM 2895 C CA . GLU A 1 366 ? 8.085 -6.120 -29.535 1.00 88.94 366 GLU A CA 1
ATOM 2896 C C . GLU A 1 366 ? 8.635 -5.851 -30.937 1.00 88.94 366 GLU A C 1
ATOM 2898 O O . GLU A 1 366 ? 8.646 -6.739 -31.782 1.00 88.94 366 GLU A O 1
ATOM 2903 N N . LYS A 1 367 ? 9.121 -4.628 -31.194 1.00 89.12 367 LYS A N 1
ATOM 2904 C CA . LYS A 1 367 ? 9.504 -4.180 -32.545 1.00 89.12 367 LYS A CA 1
ATOM 2905 C C . LYS A 1 367 ? 11.008 -4.137 -32.780 1.00 89.12 367 LYS A C 1
ATOM 2907 O O . LYS A 1 367 ? 11.472 -4.437 -33.875 1.00 89.12 367 LYS A O 1
ATOM 2912 N N . ILE A 1 368 ? 11.786 -3.718 -31.782 1.00 89.94 368 ILE A N 1
ATOM 2913 C CA . ILE A 1 368 ? 13.223 -3.454 -31.961 1.00 89.94 368 ILE A CA 1
ATOM 2914 C C . ILE A 1 368 ? 14.052 -4.670 -31.554 1.00 89.94 368 ILE A C 1
ATOM 2916 O O . ILE A 1 368 ? 14.964 -5.083 -32.272 1.00 89.94 368 ILE A O 1
ATOM 2920 N N . CYS A 1 369 ? 13.746 -5.237 -30.398 1.00 90.75 369 CYS A N 1
ATOM 2921 C CA . CYS A 1 369 ? 14.471 -6.330 -29.776 1.00 90.75 369 CYS A CA 1
ATOM 2922 C C . CYS A 1 369 ? 13.494 -7.441 -29.361 1.00 90.75 369 CYS A C 1
ATOM 2924 O O . CYS A 1 369 ? 13.367 -7.714 -28.165 1.00 90.75 369 CYS A O 1
ATOM 2926 N N . PRO A 1 370 ? 12.788 -8.061 -30.325 1.00 87.56 370 PRO A N 1
ATOM 2927 C CA . PRO A 1 370 ? 11.835 -9.112 -30.020 1.00 87.56 370 PRO A CA 1
ATOM 2928 C C . PRO A 1 370 ? 12.521 -10.358 -29.468 1.00 87.56 370 PRO A C 1
ATOM 2930 O O . PRO A 1 370 ? 13.666 -10.689 -29.818 1.00 87.56 370 PRO A O 1
ATOM 2933 N N . ARG A 1 371 ? 11.779 -11.081 -28.631 1.00 84.44 371 ARG A N 1
ATOM 2934 C CA . ARG A 1 371 ? 12.046 -12.497 -28.378 1.00 84.44 371 ARG A CA 1
ATOM 2935 C C . ARG A 1 371 ? 11.782 -13.276 -29.666 1.00 84.44 371 ARG A C 1
ATOM 2937 O O . ARG A 1 371 ? 10.969 -12.850 -30.484 1.00 84.44 371 ARG A O 1
ATOM 2944 N N . ARG A 1 372 ? 12.462 -14.409 -29.858 1.00 74.25 372 ARG A N 1
ATOM 2945 C CA . ARG A 1 372 ? 12.123 -15.324 -30.954 1.00 74.25 372 ARG A CA 1
ATOM 2946 C C . ARG A 1 372 ? 10.636 -15.678 -30.840 1.00 74.25 372 ARG A C 1
ATOM 2948 O O . ARG A 1 372 ? 10.219 -16.162 -29.789 1.00 74.25 372 ARG A O 1
ATOM 2955 N N . GLN A 1 373 ? 9.858 -15.364 -31.872 1.00 60.38 373 GLN A N 1
ATOM 2956 C CA . GLN A 1 373 ? 8.490 -15.858 -31.991 1.00 60.38 373 GLN A CA 1
ATOM 2957 C C . GLN A 1 373 ? 8.593 -17.348 -32.329 1.00 60.38 373 GLN A C 1
ATOM 2959 O O . GLN A 1 373 ? 9.425 -17.719 -33.162 1.00 60.38 373 GLN A O 1
ATOM 2964 N N . ALA A 1 374 ? 7.866 -18.170 -31.572 1.00 46.72 374 ALA A N 1
ATOM 2965 C CA . ALA A 1 374 ? 7.779 -19.606 -31.808 1.00 46.72 374 ALA A CA 1
ATOM 2966 C C . ALA A 1 374 ? 7.081 -19.885 -33.139 1.00 46.72 374 ALA A C 1
ATOM 2968 O O . ALA A 1 374 ? 6.140 -19.119 -33.458 1.00 46.72 374 ALA A O 1
#

Organism: NCBI:txid1043627

pLDDT: mean 71.28, std 17.96, range [21.16, 94.56]

Radius of gyration: 31.57 Å; chains: 1; bounding box: 71×54×75 Å

Secondary structure (DSSP, 8-state):
-----HHHHHHHHHHHHHHHHHHHHHHH--HHHHTTT----SSPPGGGTT--HHHHHHHHHHHHT-SS-HHHHHHTT-TT---B-TTSSB--TTGGGT-TT--TTTTS---SSS-S-------------TB--HHHHHHHHHHHHHHHHTTS--S-EEEEES-HHHHHHHTT---SS-HHHHHHHHHHHHHHS-EEEEE--TTSS-HHHHHHHHHHHHHHTSPPPS---B-HHHHHHHHHHHHHHHHHHHHHHH--HHHHHHTPPP-SSPPHHHHHS-HHHHHHHHHHHH--SS-HHHHHHTT-TT---B-TTSSBP-TTHHHH-TTS-GGGPPP--S-HHHHHHHHHTTTHHHHHHHHHHHTIIIIISPPPP-